Protein AF-A0A353E6B2-F1 (afdb_monomer_lite)

Radius of gyration: 28.36 Å; chains: 1; bounding box: 60×52×79 Å

pLDDT: mean 70.17, std 18.26, range [32.91, 94.31]

Sequence (303 aa):
TKDFTQVLESFAPYSKLYKEKDWSDVYADAKLDRAKYFDDEKQRWNVSYEKWLELISKYDEKTYRQVEDGIDILIATDCLSEGQNLQDADTQVNYDIHWNPVRLIQRFGRIDRIGSPNKLIHCVNFWPAKSFEDYLHLETRIQNRMSMMTLVGSETQELNEQYKKMVEDNPLQDKNADRLLEELQNNSISDIESPKTLSLKDFSFETYRQDLLDFLDKNRDVFRRMPNGIFSGFRFDDTLFEKIPESLVAVVGYPHRKQGSKKPYTELYLMCQPVDTHLPATYQELNRAEILEFLRTNKRKER

Secondary structure (DSSP, 8-state):
-TTSHHHHHHH-HIIIIIITS--HHHHHHTT--HHHHEETTTTEE---HHHHHHHHHHH-HHHHHHHHT--S-----GGGSSS---TT--EEEESS--SSHHHHHHHHTTT--TT-S-S--EEEE-PPPHHHHHHH-HHHHHHHHHHHHHHHH-SS----HHHHHHHHS-----HHHHHHHHHHHHS-GGGTTSTTS--GGGGTTHHHHHHHHHHHHHTHHHHHHSPSSPPPSS---TTTGGGSPSEEEEEEEESPPPTT--SPPSEEEEEEEESSTTSPPEEEE--HHHHHHHHHHHTTS--

Foldseek 3Di:
DVPCLLQLCLAAVCVNPVPPDDCVVLCVVVVPDCVPQADPVVRDGNADPVRVLVSCVPRPVPSNVSNVNHDPDDDDDCVCLPDAARLQAQEDEAPDDDLAVVSVVSNVVSRDDDPRPDPHHYYHYDDDDPVVCVVPVSPVSNVVVVVVVVVVVDPDDDDDPVVVVVCVVDVPDDVVVVVVVVVVVPDDPVCCPDPPHDDPVVVVLVVVVVVVVVVCVVCVVVVVPDDPPDDDQADDDPCPVVPDAAWDWDKDAPDDDDPPDPDHGPWIWIWIGHPPPVDDIDIDTDDPVVVSVVCVVCVPHHD

Structure (mmCIF, N/CA/C/O backbone):
data_AF-A0A353E6B2-F1
#
_entry.id   AF-A0A353E6B2-F1
#
loop_
_atom_site.group_PDB
_atom_site.id
_atom_site.type_symbol
_atom_site.label_atom_id
_atom_site.label_alt_id
_atom_site.label_comp_id
_atom_site.label_asym_id
_atom_site.label_entity_id
_atom_site.label_seq_id
_atom_site.pdbx_PDB_ins_code
_atom_site.Cartn_x
_atom_site.Cartn_y
_atom_site.Cartn_z
_atom_site.occupancy
_atom_site.B_iso_or_equiv
_atom_site.auth_seq_id
_atom_site.auth_comp_id
_atom_site.auth_asym_id
_atom_site.auth_atom_id
_atom_site.pdbx_PDB_model_num
ATOM 1 N N . THR A 1 1 ? 8.902 -16.921 -2.728 1.00 49.00 1 THR A N 1
ATOM 2 C CA . THR A 1 1 ? 8.980 -15.542 -3.267 1.00 49.00 1 THR A CA 1
ATOM 3 C C . THR A 1 1 ? 9.402 -15.456 -4.730 1.00 49.00 1 THR A C 1
ATOM 5 O O . THR A 1 1 ? 9.081 -14.447 -5.330 1.00 49.00 1 THR A O 1
ATOM 8 N N . LYS A 1 2 ? 10.041 -16.476 -5.340 1.00 48.16 2 LYS A N 1
ATOM 9 C CA . LYS A 1 2 ? 10.412 -16.477 -6.776 1.00 48.16 2 LYS A CA 1
ATOM 10 C C . LYS A 1 2 ? 9.247 -16.660 -7.776 1.00 48.16 2 LYS A C 1
ATOM 12 O O . LYS A 1 2 ? 9.482 -16.532 -8.966 1.00 48.16 2 LYS A O 1
ATOM 17 N N . ASP A 1 3 ? 8.027 -16.941 -7.313 1.00 62.16 3 ASP A N 1
ATOM 18 C CA . ASP A 1 3 ? 6.925 -17.401 -8.182 1.00 62.16 3 ASP A CA 1
ATOM 19 C C . ASP A 1 3 ? 6.053 -16.279 -8.781 1.00 62.16 3 ASP A C 1
ATOM 21 O O . ASP A 1 3 ? 5.341 -16.497 -9.751 1.00 62.16 3 ASP A O 1
ATOM 25 N N . PHE A 1 4 ? 6.103 -15.057 -8.235 1.00 78.44 4 PHE A N 1
ATOM 26 C CA . PHE A 1 4 ? 5.219 -13.966 -8.684 1.00 78.44 4 PHE A CA 1
ATOM 27 C C . PHE A 1 4 ? 5.862 -13.033 -9.711 1.00 78.44 4 PHE A C 1
ATOM 29 O O . PHE A 1 4 ? 5.165 -12.238 -10.331 1.00 78.44 4 PHE A O 1
ATOM 36 N N . THR A 1 5 ? 7.182 -13.109 -9.899 1.00 84.94 5 THR A N 1
ATOM 37 C CA . THR A 1 5 ? 7.924 -12.168 -10.747 1.00 84.94 5 THR A CA 1
ATOM 38 C C . THR A 1 5 ? 7.402 -12.168 -12.177 1.00 84.94 5 THR A C 1
ATOM 40 O O . THR A 1 5 ? 7.129 -11.103 -12.710 1.00 84.94 5 THR A O 1
ATOM 43 N N . GLN A 1 6 ? 7.171 -13.346 -12.758 1.00 87.50 6 GLN A N 1
ATOM 44 C CA . GLN A 1 6 ? 6.681 -13.455 -14.131 1.00 87.50 6 GLN A CA 1
ATOM 45 C C . GLN A 1 6 ? 5.277 -12.853 -14.293 1.00 87.50 6 GLN A C 1
ATOM 47 O O . GLN A 1 6 ? 5.023 -12.148 -15.263 1.00 87.50 6 GLN A O 1
ATOM 52 N N . VAL A 1 7 ? 4.393 -13.066 -13.311 1.00 90.38 7 VAL A N 1
ATOM 53 C CA . VAL A 1 7 ? 3.038 -12.491 -13.301 1.00 90.38 7 VAL A CA 1
ATOM 54 C C . VAL A 1 7 ? 3.096 -10.966 -13.227 1.00 90.38 7 VAL A C 1
ATOM 56 O O . VAL A 1 7 ? 2.413 -10.288 -13.985 1.00 90.38 7 VAL A O 1
ATOM 59 N N . LEU A 1 8 ? 3.935 -10.412 -12.346 1.00 91.38 8 LEU A N 1
ATOM 60 C CA . LEU A 1 8 ? 4.075 -8.959 -12.207 1.00 91.38 8 LEU A CA 1
ATOM 61 C C . LEU A 1 8 ? 4.742 -8.316 -13.426 1.00 91.38 8 LEU A C 1
ATOM 63 O O . LEU A 1 8 ? 4.387 -7.204 -13.790 1.00 91.38 8 LEU A O 1
ATOM 67 N N . GLU A 1 9 ? 5.693 -9.004 -14.053 1.00 92.12 9 GLU A N 1
ATOM 68 C CA . GLU A 1 9 ? 6.320 -8.568 -15.301 1.00 92.12 9 GLU A CA 1
ATOM 69 C C . GLU A 1 9 ? 5.332 -8.545 -16.473 1.00 92.12 9 GLU A C 1
ATOM 71 O O . GLU A 1 9 ? 5.397 -7.627 -17.284 1.00 92.12 9 GLU A O 1
ATOM 76 N N . SER A 1 10 ? 4.409 -9.510 -16.540 1.00 92.00 10 SER A N 1
ATOM 77 C CA . SER A 1 10 ? 3.330 -9.528 -17.538 1.00 92.00 10 SER A CA 1
ATOM 78 C C . SER A 1 10 ? 2.227 -8.507 -17.247 1.00 92.00 10 SER A C 1
ATOM 80 O O . SER A 1 10 ? 1.623 -7.986 -18.175 1.00 92.00 10 SER A O 1
ATOM 82 N N . PHE A 1 11 ? 1.945 -8.218 -15.974 1.00 93.75 11 PHE A N 1
ATOM 83 C CA . PHE A 1 11 ? 0.931 -7.233 -15.580 1.00 93.75 11 PHE A CA 1
ATOM 84 C C . PHE A 1 11 ? 1.422 -5.783 -15.694 1.00 93.75 11 PHE A C 1
ATOM 86 O O . PHE A 1 11 ? 0.673 -4.901 -16.091 1.00 93.75 11 PHE A O 1
ATOM 93 N N . ALA A 1 12 ? 2.676 -5.521 -15.322 1.00 92.38 12 ALA A N 1
ATOM 94 C CA . ALA A 1 12 ? 3.245 -4.176 -15.273 1.00 92.38 12 ALA A CA 1
ATOM 95 C C . ALA A 1 12 ? 4.595 -4.098 -16.016 1.00 92.38 12 ALA A C 1
ATOM 97 O O . ALA A 1 12 ? 5.632 -3.839 -15.390 1.00 92.38 12 ALA A O 1
ATOM 98 N N . PRO A 1 13 ? 4.627 -4.352 -17.337 1.00 92.56 13 PRO A N 1
ATOM 99 C CA . PRO A 1 13 ? 5.865 -4.432 -18.109 1.00 92.56 13 PRO A CA 1
ATOM 100 C C . PRO A 1 13 ? 6.655 -3.116 -18.153 1.00 92.56 13 PRO A C 1
ATOM 102 O O . PRO A 1 13 ? 7.888 -3.142 -18.137 1.00 92.56 13 PRO A O 1
ATOM 105 N N . TYR A 1 14 ? 6.001 -1.954 -18.159 1.00 90.88 14 TYR A N 1
ATOM 106 C CA . TYR A 1 14 ? 6.682 -0.659 -18.110 1.00 90.88 14 TYR A CA 1
ATOM 107 C C . TYR A 1 14 ? 7.460 -0.500 -16.796 1.00 90.88 14 TYR A C 1
ATOM 109 O O . TYR A 1 14 ? 8.650 -0.173 -16.809 1.00 90.88 14 TYR A O 1
ATOM 117 N N . SER A 1 15 ? 6.832 -0.787 -15.655 1.00 90.38 15 SER A N 1
ATOM 118 C CA . SER A 1 15 ? 7.496 -0.694 -14.349 1.00 90.38 15 SER A CA 1
ATOM 119 C C . SER A 1 15 ? 8.523 -1.809 -14.141 1.00 90.38 15 SER A C 1
ATOM 121 O O . SER A 1 15 ? 9.644 -1.544 -13.713 1.00 90.38 15 SER A O 1
ATOM 123 N N . LYS A 1 16 ? 8.161 -3.062 -14.432 1.00 91.00 16 LYS A N 1
ATOM 124 C CA . LYS A 1 16 ? 8.939 -4.251 -14.047 1.00 91.00 16 LYS A CA 1
ATOM 125 C C . LYS A 1 16 ? 10.007 -4.660 -15.043 1.00 91.00 16 LYS A C 1
ATOM 127 O O . LYS A 1 16 ? 11.063 -5.135 -14.636 1.00 91.00 16 LYS A O 1
ATOM 132 N N . LEU A 1 17 ? 9.754 -4.487 -16.334 1.00 91.81 17 LEU A N 1
ATOM 133 C CA . LEU A 1 17 ? 10.715 -4.842 -17.371 1.00 91.81 17 LEU A CA 1
ATOM 134 C C . LEU A 1 17 ? 11.490 -3.598 -17.792 1.00 91.81 17 LEU A C 1
ATOM 136 O O . LEU A 1 17 ? 12.703 -3.555 -17.621 1.00 91.81 17 LEU A O 1
ATOM 140 N N . TYR A 1 18 ? 10.811 -2.557 -18.267 1.00 90.94 18 TYR A N 1
ATOM 141 C CA . TYR A 1 18 ? 11.484 -1.390 -18.838 1.00 90.94 18 TYR A CA 1
ATOM 142 C C . TYR A 1 18 ? 12.241 -0.531 -17.807 1.00 90.94 18 TYR A C 1
ATOM 144 O O . TYR A 1 18 ? 13.357 -0.099 -18.091 1.00 90.94 18 TYR A O 1
ATOM 152 N N . LYS A 1 19 ? 11.673 -0.276 -16.618 1.00 87.88 19 LYS A N 1
ATOM 153 C CA . LYS A 1 19 ? 12.328 0.559 -15.589 1.00 87.88 19 LYS A CA 1
ATOM 154 C C . LYS A 1 19 ? 13.251 -0.206 -14.639 1.00 87.88 19 LYS A C 1
ATOM 156 O O . LYS A 1 19 ? 14.255 0.361 -14.217 1.00 87.88 19 LYS A O 1
ATOM 161 N N . GLU A 1 20 ? 12.890 -1.430 -14.251 1.00 88.81 20 GLU A N 1
ATOM 162 C CA . GLU A 1 20 ? 13.601 -2.182 -13.202 1.00 88.81 20 GLU A CA 1
ATOM 163 C C . GLU A 1 20 ? 14.720 -3.100 -13.737 1.00 88.81 20 GLU A C 1
ATOM 165 O O . GLU A 1 20 ? 15.700 -3.306 -13.018 1.00 88.81 20 GLU A O 1
ATOM 170 N N . LYS A 1 21 ? 14.618 -3.651 -14.960 1.00 89.62 21 LYS A N 1
ATOM 171 C CA . LYS A 1 21 ? 15.668 -4.527 -15.523 1.00 89.62 21 LYS A CA 1
ATOM 172 C C . LYS A 1 21 ? 16.782 -3.742 -16.212 1.00 89.62 21 LYS A C 1
ATOM 174 O O . LYS A 1 21 ? 16.563 -2.670 -16.772 1.00 89.62 21 LYS A O 1
ATOM 179 N N . ASP A 1 22 ? 17.976 -4.332 -16.205 1.00 89.62 22 ASP A N 1
ATOM 180 C CA . ASP A 1 22 ? 19.103 -3.859 -17.003 1.00 89.62 22 ASP A CA 1
ATOM 181 C C . ASP A 1 22 ? 19.005 -4.404 -18.434 1.00 89.62 22 ASP A C 1
ATOM 183 O O . ASP A 1 22 ? 18.834 -5.604 -18.647 1.00 89.62 22 ASP A O 1
ATOM 187 N N . TRP A 1 23 ? 19.115 -3.499 -19.403 1.00 91.69 23 TRP A N 1
ATOM 188 C CA . TRP A 1 23 ? 19.013 -3.769 -20.840 1.00 91.69 23 TRP A CA 1
ATOM 189 C C . TRP A 1 23 ? 20.314 -3.455 -21.586 1.00 91.69 23 TRP A C 1
ATOM 191 O O . TRP A 1 23 ? 20.329 -3.422 -22.816 1.00 91.69 23 TRP A O 1
ATOM 201 N N . SER A 1 24 ? 21.410 -3.215 -20.858 1.00 88.31 24 SER A N 1
ATOM 202 C CA . SER A 1 24 ? 22.704 -2.832 -21.432 1.00 88.31 24 SER A CA 1
ATOM 203 C C . SER A 1 24 ? 23.214 -3.826 -22.478 1.00 88.31 24 SER A C 1
ATOM 205 O O . SER A 1 24 ? 23.724 -3.394 -23.511 1.00 88.31 24 SER A O 1
ATOM 207 N N . ASP A 1 25 ? 23.005 -5.126 -22.259 1.00 88.94 25 ASP A N 1
ATOM 208 C CA . ASP A 1 25 ? 23.392 -6.180 -23.204 1.00 88.94 25 ASP A CA 1
ATOM 209 C C . ASP A 1 25 ? 22.601 -6.079 -24.516 1.00 88.94 25 ASP A C 1
ATOM 211 O O . ASP A 1 25 ? 23.184 -6.039 -25.597 1.00 88.94 25 ASP A O 1
ATOM 215 N N . VAL A 1 26 ? 21.276 -5.903 -24.432 1.00 89.44 26 VAL A N 1
ATOM 216 C CA . VAL A 1 26 ? 20.409 -5.716 -25.609 1.00 89.44 26 VAL A CA 1
ATOM 217 C C . VAL A 1 26 ? 20.796 -4.455 -26.386 1.00 89.44 26 VAL A C 1
ATOM 219 O O . VAL A 1 26 ? 20.785 -4.446 -27.618 1.00 89.44 26 VAL A O 1
ATOM 222 N N . TYR A 1 27 ? 21.170 -3.379 -25.692 1.00 91.69 27 TYR A N 1
ATOM 223 C CA . TYR A 1 27 ? 21.623 -2.145 -26.338 1.00 91.69 27 TYR A CA 1
ATOM 224 C C . TYR A 1 27 ? 22.996 -2.294 -27.001 1.00 91.69 27 TYR A C 1
ATOM 226 O O . TYR A 1 27 ? 23.220 -1.714 -28.069 1.00 91.69 27 TYR A O 1
ATOM 234 N N . ALA A 1 28 ? 23.895 -3.086 -26.410 1.00 87.69 28 ALA A N 1
ATOM 235 C CA . ALA A 1 28 ? 25.187 -3.419 -26.999 1.00 87.69 28 ALA A CA 1
ATOM 236 C C . ALA A 1 28 ? 25.023 -4.285 -28.259 1.00 87.69 28 ALA A C 1
ATOM 238 O O . ALA A 1 28 ? 25.598 -3.955 -29.301 1.00 87.69 28 ALA A O 1
ATOM 239 N N . ASP A 1 29 ? 24.178 -5.316 -28.198 1.00 89.31 29 ASP A N 1
ATOM 240 C CA . ASP A 1 29 ? 23.860 -6.195 -29.331 1.00 89.31 29 ASP A CA 1
ATOM 241 C C . ASP A 1 29 ? 23.206 -5.421 -30.480 1.00 89.31 29 ASP A C 1
ATOM 243 O O . ASP A 1 29 ? 23.556 -5.597 -31.651 1.00 89.31 29 ASP A O 1
ATOM 247 N N . ALA A 1 30 ? 22.323 -4.477 -30.145 1.00 88.19 30 ALA A N 1
ATOM 248 C CA . ALA A 1 30 ? 21.697 -3.580 -31.107 1.00 88.19 30 ALA A CA 1
ATOM 249 C C . ALA A 1 30 ? 22.627 -2.484 -31.654 1.00 88.19 30 ALA A C 1
ATOM 251 O O . ALA A 1 30 ? 22.208 -1.725 -32.534 1.00 88.19 30 ALA A O 1
ATOM 252 N N . LYS A 1 31 ? 23.866 -2.385 -31.148 1.00 88.25 31 LYS A N 1
ATOM 253 C CA . LYS A 1 31 ? 24.841 -1.32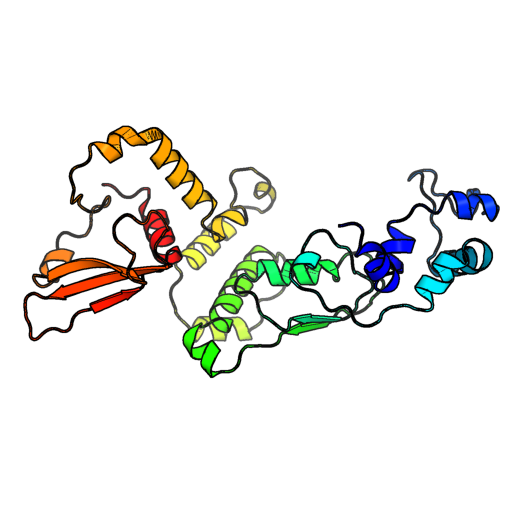7 -31.465 1.00 88.25 31 LYS A CA 1
ATOM 254 C C . LYS A 1 31 ? 24.227 0.069 -31.348 1.00 88.25 31 LYS A C 1
ATOM 256 O O . LYS A 1 31 ? 24.364 0.899 -32.250 1.00 88.25 31 LYS A O 1
ATOM 261 N N . LEU A 1 32 ? 23.504 0.307 -30.253 1.00 87.94 32 LEU A N 1
ATOM 262 C CA . LEU A 1 32 ? 22.807 1.568 -30.034 1.00 87.94 32 LEU A CA 1
ATOM 263 C C . LEU A 1 32 ? 23.811 2.725 -29.920 1.00 87.94 32 LEU A C 1
ATOM 265 O O . LEU A 1 32 ? 24.845 2.604 -29.262 1.00 87.94 32 LEU A O 1
ATOM 269 N N . ASP A 1 33 ? 23.502 3.856 -30.557 1.00 87.88 33 ASP A N 1
ATOM 270 C CA . ASP A 1 33 ? 24.383 5.024 -30.540 1.00 87.88 33 ASP A CA 1
ATOM 271 C C . ASP A 1 33 ? 24.492 5.604 -29.125 1.00 87.88 33 ASP A C 1
ATOM 273 O O . ASP A 1 33 ? 23.551 6.200 -28.587 1.00 87.88 33 ASP A O 1
ATOM 277 N N . ARG A 1 34 ? 25.673 5.435 -28.531 1.00 86.56 34 ARG A N 1
ATOM 278 C CA . ARG A 1 34 ? 25.964 5.876 -27.171 1.00 86.56 34 ARG A CA 1
ATOM 279 C C . ARG A 1 34 ? 25.916 7.398 -27.049 1.00 86.56 34 ARG A C 1
ATOM 281 O O . ARG A 1 34 ? 25.400 7.888 -26.056 1.00 86.56 34 ARG A O 1
ATOM 288 N N . ALA A 1 35 ? 26.346 8.142 -28.071 1.00 83.25 35 ALA A N 1
ATOM 289 C CA . ALA A 1 35 ? 26.330 9.607 -28.033 1.00 83.25 35 ALA A CA 1
A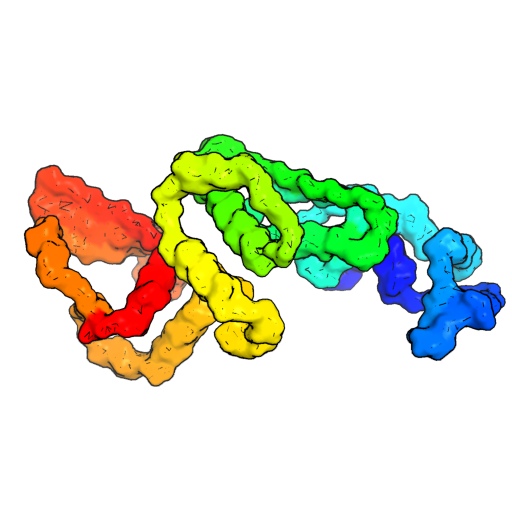TOM 290 C C . ALA A 1 35 ? 24.904 10.179 -27.976 1.00 83.25 35 ALA A C 1
ATOM 292 O O . ALA A 1 35 ? 24.696 11.298 -27.514 1.00 83.25 35 ALA A O 1
ATOM 293 N N . LYS A 1 36 ? 23.918 9.412 -28.454 1.00 86.75 36 LYS A N 1
ATOM 294 C CA . LYS A 1 36 ? 22.520 9.838 -28.524 1.00 86.75 36 LYS A CA 1
ATOM 295 C C . LYS A 1 36 ? 21.665 9.326 -27.367 1.00 86.75 36 LYS A C 1
ATOM 297 O O . LYS A 1 36 ? 20.742 10.018 -26.948 1.00 86.75 36 LYS A O 1
ATOM 302 N N . TYR A 1 37 ? 21.927 8.110 -26.895 1.00 87.75 37 TYR A N 1
ATOM 303 C CA . TYR A 1 37 ? 21.043 7.410 -25.957 1.00 87.75 37 TYR A CA 1
ATOM 304 C C . TYR A 1 37 ? 21.678 7.126 -24.596 1.00 87.75 37 TYR A C 1
ATOM 306 O O . TYR A 1 37 ? 21.008 6.548 -23.745 1.00 87.75 37 TYR A O 1
ATOM 314 N N . PHE A 1 38 ? 22.932 7.507 -24.358 1.00 87.62 38 PHE A N 1
ATOM 315 C CA . PHE A 1 38 ? 23.583 7.339 -23.062 1.00 87.62 38 PHE A CA 1
ATOM 316 C C . PHE A 1 38 ? 23.760 8.697 -22.382 1.00 87.62 38 PHE A C 1
ATOM 318 O O . PHE A 1 38 ? 24.298 9.632 -22.966 1.00 87.62 38 PHE A O 1
ATOM 325 N N . ASP A 1 39 ? 23.274 8.809 -21.148 1.00 86.31 39 ASP A N 1
ATOM 326 C CA . ASP A 1 39 ? 23.483 9.978 -20.297 1.00 86.31 39 ASP A CA 1
ATOM 327 C C . ASP A 1 39 ? 24.781 9.756 -19.505 1.00 86.31 39 ASP A C 1
ATOM 329 O O . ASP A 1 39 ? 24.799 8.994 -18.534 1.00 86.31 39 ASP A O 1
ATOM 333 N N . ASP A 1 40 ? 25.873 10.381 -19.957 1.00 84.19 40 ASP A N 1
ATOM 334 C CA . ASP A 1 40 ? 27.201 10.260 -19.343 1.00 84.19 40 ASP A CA 1
ATOM 335 C C . ASP A 1 40 ? 27.263 10.863 -17.929 1.00 84.19 40 ASP A C 1
ATOM 337 O O . ASP A 1 40 ? 28.036 10.387 -17.097 1.00 84.19 40 ASP A O 1
ATOM 341 N N . GLU A 1 41 ? 26.431 11.856 -17.601 1.00 84.44 41 GLU A N 1
ATOM 342 C CA . GLU A 1 41 ? 26.385 12.423 -16.246 1.00 84.44 41 GLU A CA 1
ATOM 343 C C . GLU A 1 41 ? 25.710 11.460 -15.266 1.00 84.44 41 GLU A C 1
ATOM 345 O O . GLU A 1 41 ? 26.170 11.281 -14.137 1.00 84.44 41 GLU A O 1
ATOM 350 N N . LYS A 1 42 ? 24.627 10.803 -15.700 1.00 82.50 42 LYS A N 1
ATOM 351 C CA . LYS A 1 42 ? 23.869 9.847 -14.872 1.00 82.50 42 LYS A CA 1
ATOM 352 C C . LYS A 1 42 ? 24.336 8.398 -15.014 1.00 82.50 42 LYS A C 1
ATOM 354 O O . LYS A 1 42 ? 23.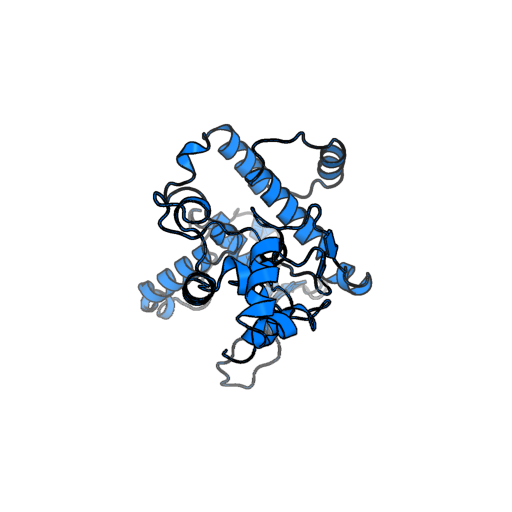764 7.531 -14.354 1.00 82.50 42 LYS A O 1
ATOM 359 N N . GLN A 1 43 ? 25.329 8.138 -15.868 1.00 84.25 43 GLN A N 1
ATOM 360 C CA . GLN A 1 43 ? 25.858 6.807 -16.187 1.00 84.25 43 GLN A CA 1
ATOM 361 C C . GLN A 1 43 ? 24.752 5.788 -16.514 1.00 84.25 43 GLN A C 1
ATOM 363 O O . GLN A 1 43 ? 24.785 4.645 -16.058 1.00 84.25 43 GLN A O 1
ATOM 368 N N . ARG A 1 44 ? 23.739 6.203 -17.288 1.00 84.06 44 ARG A N 1
ATOM 369 C CA . ARG A 1 44 ? 22.592 5.343 -17.625 1.00 84.06 44 ARG A CA 1
ATOM 370 C C . ARG A 1 44 ? 22.087 5.555 -19.044 1.00 84.06 44 ARG A C 1
ATOM 372 O O . ARG A 1 44 ? 22.123 6.662 -19.577 1.00 84.06 44 ARG A O 1
ATOM 379 N N . TRP A 1 45 ? 21.527 4.498 -19.621 1.00 86.25 45 TRP A N 1
ATOM 380 C CA . TRP A 1 45 ? 20.807 4.579 -20.887 1.00 86.25 45 TRP A CA 1
ATOM 381 C C . TRP A 1 45 ? 19.497 5.365 -20.728 1.00 86.25 45 TRP A C 1
ATOM 383 O O . TRP A 1 45 ? 18.727 5.150 -19.792 1.00 86.25 45 TRP A O 1
ATOM 393 N N . ASN A 1 46 ? 19.237 6.270 -21.667 1.00 87.94 46 ASN A N 1
ATOM 394 C CA . ASN A 1 46 ? 18.019 7.059 -21.798 1.00 87.94 46 ASN A CA 1
ATOM 395 C C . ASN A 1 46 ? 17.306 6.687 -23.108 1.00 87.94 46 ASN A C 1
ATOM 397 O O . ASN A 1 46 ? 17.326 7.422 -24.096 1.00 87.94 46 ASN A O 1
ATOM 401 N N . VAL A 1 47 ? 16.714 5.494 -23.122 1.00 90.00 47 VAL A N 1
ATOM 402 C CA . VAL A 1 47 ? 15.974 4.946 -24.266 1.00 90.00 47 VAL A CA 1
ATOM 403 C C . VAL A 1 47 ? 14.481 5.108 -23.997 1.00 90.00 47 VAL A C 1
ATOM 405 O O . VAL A 1 47 ? 14.017 4.766 -22.909 1.00 90.00 47 VAL A O 1
ATOM 408 N N . SER A 1 48 ? 13.719 5.639 -24.959 1.00 91.38 48 SER A N 1
ATOM 409 C CA . SER A 1 48 ? 12.260 5.764 -24.823 1.00 91.38 48 SER A CA 1
ATOM 410 C C . SER A 1 48 ? 11.587 4.391 -24.782 1.00 91.38 48 SER A C 1
ATOM 412 O O . SER A 1 48 ? 12.117 3.419 -25.318 1.00 91.38 48 SER A O 1
ATOM 414 N N . TYR A 1 49 ? 10.402 4.308 -24.174 1.00 90.19 49 TYR A N 1
ATOM 415 C CA . TYR A 1 49 ? 9.662 3.048 -24.072 1.00 90.19 49 TYR A CA 1
ATOM 416 C C . TYR A 1 49 ? 9.328 2.442 -25.446 1.00 90.19 49 TYR A C 1
ATOM 418 O O . TYR A 1 49 ? 9.553 1.259 -25.672 1.00 90.19 49 TYR A O 1
ATOM 426 N N . GLU A 1 50 ? 8.896 3.271 -26.399 1.00 91.56 50 GLU A N 1
ATOM 427 C CA . GLU A 1 50 ? 8.640 2.866 -27.791 1.00 91.56 50 GLU A CA 1
ATOM 428 C C . GLU A 1 50 ? 9.890 2.268 -28.443 1.00 91.56 50 GLU A C 1
ATOM 430 O O . GLU A 1 50 ? 9.834 1.220 -29.086 1.00 91.56 50 GLU A O 1
ATOM 435 N N . LYS A 1 51 ? 11.052 2.899 -28.227 1.00 91.75 51 LYS A N 1
ATOM 436 C CA . LYS A 1 51 ? 12.307 2.402 -28.786 1.00 91.75 51 LYS A CA 1
ATOM 437 C C . LYS A 1 51 ? 12.748 1.106 -28.117 1.00 91.75 51 LYS A C 1
ATOM 439 O O . LYS A 1 51 ? 13.271 0.224 -28.790 1.00 91.75 51 LYS A O 1
ATOM 444 N N . TRP A 1 52 ? 12.539 0.988 -26.812 1.00 94.31 52 TRP A N 1
ATOM 445 C CA . TRP A 1 52 ? 12.795 -0.241 -26.074 1.00 94.31 52 TRP A CA 1
ATOM 446 C C . TRP A 1 52 ? 11.925 -1.399 -26.588 1.00 94.31 52 TRP A C 1
ATOM 448 O O . TRP A 1 52 ? 12.473 -2.463 -26.866 1.00 94.31 52 TRP A O 1
ATOM 458 N N . LEU A 1 53 ? 10.627 -1.171 -26.836 1.00 92.19 53 LEU A N 1
ATOM 459 C CA . LEU A 1 53 ? 9.722 -2.159 -27.442 1.00 92.19 53 LEU A CA 1
ATOM 460 C C . LEU A 1 53 ? 10.232 -2.654 -28.806 1.00 92.19 53 LEU A C 1
ATOM 462 O O . LEU A 1 53 ? 10.280 -3.860 -29.055 1.00 92.19 53 LEU A O 1
ATOM 466 N N . GLU A 1 54 ? 10.680 -1.743 -29.678 1.00 92.62 54 GLU A N 1
ATOM 467 C CA . GLU A 1 54 ? 11.283 -2.119 -30.966 1.00 92.62 54 GLU A CA 1
ATOM 468 C C . GLU A 1 54 ? 12.528 -3.001 -30.796 1.00 92.62 54 GLU A C 1
ATOM 470 O O . GLU A 1 54 ? 12.761 -3.910 -31.596 1.00 92.62 54 GLU A O 1
ATOM 475 N N . LEU A 1 55 ? 13.355 -2.720 -29.788 1.00 92.75 55 LEU A N 1
ATOM 476 C CA . LEU A 1 55 ? 14.602 -3.443 -29.547 1.00 92.75 55 LEU A CA 1
ATOM 477 C C . LEU A 1 55 ? 14.332 -4.846 -29.006 1.00 92.75 55 LEU A C 1
ATOM 479 O O . LEU A 1 55 ? 14.848 -5.812 -29.566 1.00 92.75 55 LEU A O 1
ATOM 483 N N . ILE A 1 56 ? 13.477 -4.987 -27.993 1.00 94.06 56 ILE A N 1
ATOM 484 C CA . ILE A 1 56 ? 13.149 -6.313 -27.456 1.00 94.06 56 ILE A CA 1
ATOM 485 C C . ILE A 1 56 ? 12.457 -7.188 -28.509 1.00 94.06 56 ILE A C 1
ATOM 487 O O . ILE A 1 56 ? 12.766 -8.367 -28.594 1.00 94.06 56 ILE A O 1
ATOM 491 N N . SER A 1 57 ? 11.643 -6.619 -29.410 1.00 92.50 57 SER A N 1
ATOM 492 C CA . SER A 1 57 ? 11.010 -7.395 -30.494 1.00 92.50 57 SER A CA 1
ATOM 493 C C . SER A 1 57 ? 12.013 -8.087 -31.431 1.00 92.50 57 SER A C 1
ATOM 495 O O . SER A 1 57 ? 11.684 -9.086 -32.065 1.00 92.50 57 SER A O 1
ATOM 497 N N . LYS A 1 58 ? 13.246 -7.565 -31.521 1.00 92.00 58 LYS A N 1
ATOM 498 C CA . LYS A 1 58 ? 14.303 -8.074 -32.409 1.00 92.00 58 LYS A CA 1
ATOM 499 C C . LYS A 1 58 ? 15.366 -8.890 -31.683 1.00 92.00 58 LYS A C 1
ATOM 501 O O . LYS A 1 58 ? 15.909 -9.817 -32.275 1.00 92.00 58 LYS A O 1
ATOM 506 N N . TYR A 1 59 ? 15.690 -8.512 -30.448 1.00 92.06 59 TYR A N 1
ATOM 507 C CA . TYR A 1 59 ? 16.834 -9.049 -29.705 1.00 92.06 59 TYR A CA 1
ATOM 508 C C . TYR A 1 59 ? 16.429 -9.885 -28.477 1.00 92.06 59 TYR A C 1
ATOM 510 O O . TYR A 1 59 ? 17.241 -10.668 -27.996 1.00 92.06 59 TYR A O 1
ATOM 518 N N . ASP A 1 60 ? 15.186 -9.780 -27.995 1.00 91.88 60 ASP A N 1
ATOM 519 C CA . ASP A 1 60 ? 14.655 -10.578 -26.880 1.00 91.88 60 ASP A CA 1
ATOM 520 C C . ASP A 1 60 ? 13.177 -10.945 -27.108 1.00 91.88 60 ASP A C 1
ATOM 522 O O . ASP A 1 60 ? 12.247 -10.382 -26.519 1.00 91.88 60 ASP A O 1
ATOM 526 N N . GLU A 1 61 ? 12.967 -11.936 -27.979 1.00 90.75 61 GLU A N 1
ATOM 527 C CA . GLU A 1 61 ? 11.634 -12.424 -28.348 1.00 90.75 61 GLU A CA 1
ATOM 528 C C . GLU A 1 61 ? 10.838 -12.930 -27.134 1.00 90.75 61 GLU A C 1
ATOM 530 O O . GLU A 1 61 ? 9.614 -12.806 -27.092 1.00 90.75 61 GLU A O 1
ATOM 535 N N 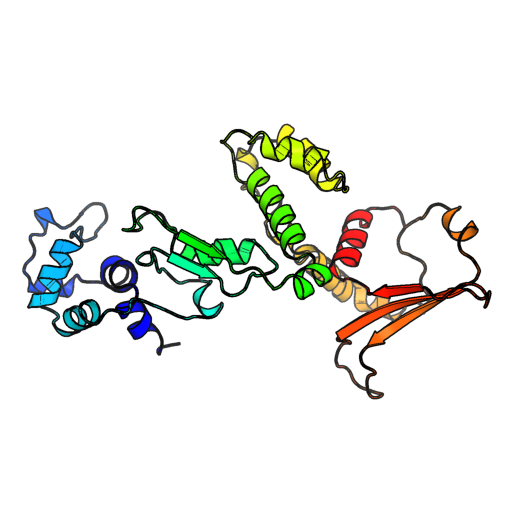. LYS A 1 62 ? 11.517 -13.473 -26.115 1.00 90.50 62 LYS A N 1
ATOM 536 C CA . LYS A 1 62 ? 10.857 -13.991 -24.914 1.00 90.50 62 LYS A CA 1
ATOM 537 C C . LYS A 1 62 ? 10.199 -12.861 -24.130 1.00 90.50 62 LYS A C 1
ATOM 539 O O . LYS A 1 62 ? 9.027 -12.980 -23.776 1.00 90.50 62 LYS A O 1
ATOM 544 N N . THR A 1 63 ? 10.941 -11.788 -23.862 1.00 91.00 63 THR A N 1
ATOM 545 C CA . THR A 1 63 ? 10.390 -10.615 -23.176 1.00 91.00 63 THR A CA 1
ATOM 546 C C . THR A 1 63 ? 9.315 -9.959 -24.035 1.00 91.00 63 THR A C 1
ATOM 548 O O . THR A 1 63 ? 8.265 -9.604 -23.510 1.00 91.00 63 THR A O 1
ATOM 551 N N . TYR A 1 64 ? 9.521 -9.849 -25.350 1.00 92.19 64 TYR A N 1
ATOM 552 C CA . TYR A 1 64 ? 8.518 -9.263 -26.241 1.00 92.19 64 TYR A CA 1
ATOM 553 C C . TYR A 1 64 ? 7.175 -10.003 -26.181 1.00 92.19 64 TYR A C 1
ATOM 555 O O . TYR A 1 64 ? 6.146 -9.372 -25.950 1.00 92.19 64 TYR A O 1
ATOM 563 N N . ARG A 1 65 ? 7.185 -11.341 -26.267 1.00 90.38 65 ARG A N 1
ATOM 564 C CA . ARG A 1 65 ? 5.965 -12.152 -26.108 1.00 90.38 65 ARG A CA 1
ATOM 565 C C . ARG A 1 65 ? 5.314 -11.970 -24.741 1.00 90.38 65 ARG A C 1
ATOM 567 O O . ARG A 1 65 ? 4.099 -11.981 -24.647 1.00 90.38 65 ARG A O 1
ATOM 574 N N . GLN A 1 66 ? 6.102 -11.797 -23.681 1.00 90.19 66 GLN A N 1
ATOM 575 C CA . GLN A 1 66 ? 5.569 -11.574 -22.335 1.00 90.19 66 GLN A CA 1
ATOM 576 C C . GLN A 1 66 ? 4.838 -10.231 -22.199 1.00 90.19 66 GLN A C 1
ATOM 578 O O . GLN A 1 66 ? 3.903 -10.131 -21.409 1.00 90.19 66 GLN A O 1
ATOM 583 N N . VAL A 1 67 ? 5.279 -9.215 -22.945 1.00 90.75 67 VAL A N 1
ATOM 584 C CA . VAL A 1 67 ? 4.600 -7.915 -23.031 1.00 90.75 67 VAL A CA 1
ATOM 585 C C . VAL A 1 67 ? 3.346 -8.014 -23.906 1.00 90.75 67 VAL A C 1
ATOM 587 O O . VAL A 1 67 ? 2.343 -7.385 -23.590 1.00 90.75 67 VAL A O 1
ATOM 590 N N . GLU A 1 68 ? 3.398 -8.795 -24.988 1.00 89.56 68 GLU A N 1
ATOM 591 C CA . GLU A 1 68 ? 2.269 -9.009 -25.904 1.00 89.56 68 GLU A CA 1
ATOM 592 C C . GLU A 1 68 ? 1.133 -9.826 -25.256 1.00 89.56 68 GLU A C 1
ATOM 594 O O . GLU A 1 68 ? -0.020 -9.409 -25.316 1.00 89.56 68 GLU A O 1
ATOM 599 N N . ASP A 1 69 ? 1.458 -10.917 -24.550 1.00 87.06 69 ASP A N 1
ATOM 600 C CA . ASP A 1 69 ? 0.534 -11.719 -23.722 1.00 87.06 69 ASP A CA 1
ATOM 601 C C . ASP A 1 69 ? 0.354 -11.109 -22.310 1.00 87.06 69 ASP A C 1
ATOM 603 O O . ASP A 1 69 ? 0.361 -11.808 -21.289 1.00 87.06 69 ASP A O 1
ATOM 607 N N . GLY A 1 70 ? 0.254 -9.780 -22.232 1.00 85.81 70 GLY A N 1
ATOM 608 C CA . GLY A 1 70 ? 0.130 -9.041 -20.976 1.00 85.81 70 GLY A CA 1
ATOM 609 C C . GLY A 1 70 ? -1.099 -9.432 -20.142 1.00 85.81 70 GLY A C 1
ATOM 610 O O . GLY A 1 70 ? -2.058 -10.036 -20.623 1.00 85.81 70 GLY A O 1
ATOM 611 N N . ILE A 1 71 ? -1.075 -9.084 -18.854 1.00 93.25 71 ILE A N 1
ATOM 612 C CA . ILE A 1 71 ? -2.202 -9.303 -17.935 1.00 93.25 71 ILE A CA 1
ATOM 613 C C . ILE A 1 71 ? -2.899 -7.967 -17.681 1.00 93.25 71 ILE A C 1
ATOM 615 O O . ILE A 1 71 ? -2.269 -7.048 -17.172 1.00 93.25 71 ILE A O 1
ATOM 619 N N . ASP A 1 72 ? -4.207 -7.893 -17.932 1.00 91.62 72 ASP A N 1
ATOM 620 C CA . ASP A 1 72 ? -4.995 -6.675 -17.676 1.00 91.62 72 ASP A CA 1
ATOM 621 C C . ASP A 1 72 ? -5.497 -6.566 -16.227 1.00 91.62 72 ASP A C 1
ATOM 623 O O . ASP A 1 72 ? -5.653 -5.474 -15.685 1.00 91.62 72 ASP A O 1
ATOM 627 N N . ILE A 1 73 ? -5.785 -7.704 -15.581 1.00 93.62 73 ILE A N 1
ATOM 628 C CA . ILE A 1 73 ? -6.394 -7.746 -14.244 1.00 93.62 73 ILE A CA 1
ATOM 629 C C . ILE A 1 73 ? -5.536 -8.582 -13.304 1.00 93.62 73 ILE A C 1
ATOM 631 O O . ILE A 1 73 ? -5.392 -9.794 -13.471 1.00 93.62 73 ILE A O 1
ATOM 635 N N . LEU A 1 74 ? -5.037 -7.935 -12.253 1.00 93.00 74 LEU A N 1
ATOM 636 C CA . LEU A 1 74 ? -4.320 -8.581 -11.162 1.00 93.00 74 LEU A CA 1
ATOM 637 C C . LEU A 1 74 ? -5.173 -8.577 -9.894 1.00 93.00 74 LEU A C 1
ATOM 639 O O . LEU A 1 74 ? -5.521 -7.524 -9.364 1.00 93.00 74 LEU A O 1
ATOM 643 N N . ILE A 1 75 ? -5.465 -9.768 -9.374 1.00 92.56 75 ILE A N 1
ATOM 644 C CA . ILE A 1 75 ? -6.127 -9.939 -8.079 1.00 92.56 75 ILE A CA 1
ATOM 645 C C . ILE A 1 75 ? -5.067 -10.312 -7.050 1.00 92.56 75 ILE A C 1
ATOM 647 O O . ILE A 1 75 ? -4.356 -11.306 -7.204 1.00 92.56 75 ILE A O 1
ATOM 651 N N . ALA A 1 76 ? -4.977 -9.524 -5.983 1.00 88.81 76 ALA A N 1
ATOM 652 C CA . ALA A 1 76 ? -4.013 -9.740 -4.919 1.00 88.81 76 ALA A CA 1
ATOM 653 C C . ALA A 1 76 ? -4.594 -9.397 -3.548 1.00 88.81 76 ALA A C 1
ATOM 655 O O . ALA A 1 76 ? -5.577 -8.671 -3.425 1.00 88.81 76 ALA A O 1
ATOM 656 N N . THR A 1 77 ? -3.956 -9.933 -2.511 1.00 85.88 77 THR A N 1
ATOM 657 C CA . THR A 1 77 ? -4.185 -9.529 -1.122 1.00 85.88 77 THR A CA 1
ATOM 658 C C . THR A 1 77 ? -3.174 -8.448 -0.726 1.00 85.88 77 THR A C 1
ATOM 660 O O . THR A 1 77 ? -2.373 -7.989 -1.546 1.00 85.88 77 THR A O 1
ATOM 663 N N . ASP A 1 78 ? -3.131 -8.078 0.557 1.00 78.25 78 ASP A N 1
ATOM 664 C CA . ASP A 1 78 ? -2.148 -7.125 1.089 1.00 78.25 78 ASP A CA 1
ATOM 665 C C . ASP A 1 78 ? -0.678 -7.531 0.880 1.00 78.25 78 ASP A C 1
ATOM 667 O O . ASP A 1 78 ? 0.216 -6.720 1.119 1.00 78.25 78 ASP A O 1
ATOM 671 N N . CYS A 1 79 ? -0.387 -8.732 0.373 1.00 80.75 79 CYS A N 1
ATOM 672 C CA . CYS A 1 79 ? 0.970 -9.132 0.009 1.00 80.75 79 CYS A CA 1
ATOM 673 C C . CYS A 1 79 ? 1.630 -8.219 -1.043 1.00 80.75 79 CYS A C 1
ATOM 675 O O . CYS A 1 79 ? 2.855 -8.116 -1.054 1.00 80.75 79 CYS A O 1
ATOM 677 N N . LEU A 1 80 ? 0.848 -7.541 -1.895 1.00 78.94 80 LEU A N 1
ATOM 678 C CA . LEU A 1 80 ? 1.357 -6.566 -2.872 1.00 78.94 80 LEU A CA 1
ATOM 679 C C . LEU A 1 80 ? 1.197 -5.105 -2.417 1.00 78.94 80 LEU A C 1
ATOM 681 O O . LEU A 1 80 ? 1.576 -4.192 -3.150 1.00 78.94 80 LEU A O 1
ATOM 685 N N . SER A 1 81 ? 0.673 -4.866 -1.207 1.00 67.50 81 SER A N 1
ATOM 686 C CA . SER A 1 81 ? 0.463 -3.513 -0.661 1.00 67.50 81 SER A CA 1
ATOM 687 C C . SER A 1 81 ? 1.767 -2.806 -0.259 1.00 67.50 81 SER A C 1
ATOM 689 O O . SER A 1 81 ? 1.792 -1.585 -0.098 1.00 67.50 81 SER A O 1
ATOM 691 N N . GLU A 1 82 ? 2.875 -3.548 -0.158 1.00 67.44 82 GLU A N 1
ATOM 692 C CA . GLU A 1 82 ? 4.195 -3.042 0.213 1.00 67.44 82 GLU A CA 1
ATOM 693 C C . GLU A 1 82 ? 5.261 -3.448 -0.815 1.00 67.44 82 GLU A C 1
ATOM 695 O O . GLU A 1 82 ? 5.232 -4.530 -1.396 1.00 67.44 82 GLU A O 1
ATOM 700 N N . GLY A 1 83 ? 6.236 -2.565 -1.048 1.00 69.75 83 GLY A N 1
ATOM 701 C CA . GLY A 1 83 ? 7.465 -2.897 -1.781 1.00 69.75 83 GLY A CA 1
ATOM 702 C C . GLY A 1 83 ? 7.338 -3.166 -3.288 1.00 69.75 83 GLY A C 1
ATOM 703 O O . GLY A 1 83 ? 8.360 -3.391 -3.925 1.00 69.75 83 GLY A O 1
ATOM 704 N N . GLN A 1 84 ? 6.138 -3.118 -3.876 1.00 82.50 84 GLN A N 1
ATOM 705 C CA . GLN A 1 84 ? 5.942 -3.285 -5.324 1.00 82.50 84 GLN A CA 1
ATOM 706 C C . GLN A 1 84 ? 5.717 -1.960 -6.060 1.00 82.50 84 GLN A C 1
ATOM 708 O O . GLN A 1 84 ? 5.263 -0.978 -5.467 1.00 82.50 84 GLN A O 1
ATOM 713 N N . ASN A 1 85 ? 6.058 -1.945 -7.351 1.00 82.94 85 ASN A N 1
ATOM 714 C CA . ASN A 1 85 ? 5.838 -0.837 -8.281 1.00 82.94 85 ASN A CA 1
ATOM 715 C C . ASN A 1 85 ? 4.936 -1.353 -9.398 1.00 82.94 85 ASN A C 1
ATOM 717 O O . ASN A 1 85 ? 5.349 -2.246 -10.134 1.00 82.94 85 ASN A O 1
ATOM 721 N N . LEU A 1 86 ? 3.715 -0.832 -9.477 1.00 89.50 86 LEU A N 1
ATOM 722 C CA . LEU A 1 86 ? 2.684 -1.283 -10.414 1.00 89.50 86 LEU A CA 1
ATOM 723 C C . LEU A 1 86 ? 2.096 -0.071 -11.149 1.00 89.50 86 LEU A C 1
ATOM 725 O O . LEU A 1 86 ? 0.888 0.044 -11.300 1.00 89.50 86 LEU A O 1
ATOM 729 N N . GLN A 1 87 ? 2.953 0.873 -11.549 1.00 87.75 87 GLN A N 1
ATOM 730 C CA . GLN A 1 87 ? 2.533 2.186 -12.061 1.00 87.75 87 GLN A CA 1
ATOM 731 C C . GLN A 1 87 ? 1.817 2.107 -13.413 1.00 87.75 87 GLN A C 1
ATOM 733 O O . GLN A 1 87 ? 1.186 3.078 -13.818 1.00 87.75 87 GLN A O 1
ATOM 738 N N . ASP A 1 88 ? 1.948 0.969 -14.094 1.00 92.00 88 ASP A N 1
ATOM 739 C CA . ASP A 1 88 ? 1.232 0.590 -15.309 1.00 92.00 88 ASP A CA 1
ATOM 740 C C . ASP A 1 88 ? -0.280 0.523 -15.086 1.00 92.00 88 ASP A C 1
ATOM 742 O O . ASP A 1 88 ? -1.044 0.837 -15.993 1.00 92.00 88 ASP A O 1
ATOM 746 N N . ALA A 1 89 ? -0.715 0.157 -13.878 1.00 92.00 89 ALA A N 1
ATOM 747 C CA . ALA A 1 89 ? -2.126 0.089 -13.545 1.00 92.00 89 ALA A CA 1
ATOM 748 C C . ALA A 1 89 ? -2.718 1.497 -13.416 1.00 92.00 89 ALA A C 1
ATOM 750 O O . ALA A 1 89 ? -2.184 2.355 -12.709 1.00 92.00 89 ALA A O 1
ATOM 751 N N . ASP A 1 90 ? -3.850 1.716 -14.077 1.00 91.75 90 ASP A N 1
ATOM 752 C CA . ASP A 1 90 ? -4.606 2.966 -14.013 1.00 91.75 90 ASP A CA 1
ATOM 753 C C . ASP A 1 90 ? -5.741 2.915 -12.982 1.00 91.75 90 ASP A C 1
ATOM 755 O O . ASP A 1 90 ? -6.257 3.952 -12.585 1.00 91.75 90 ASP A O 1
ATOM 759 N N . THR A 1 91 ? -6.130 1.726 -12.519 1.00 92.62 91 THR A N 1
ATOM 760 C CA . THR A 1 91 ? -7.305 1.545 -11.671 1.00 92.62 91 THR A CA 1
ATOM 761 C C . THR A 1 91 ? -7.011 0.564 -10.550 1.00 92.62 91 THR A C 1
ATOM 763 O O . THR A 1 91 ? -6.672 -0.596 -10.781 1.00 92.62 91 THR A O 1
ATOM 766 N N . GLN A 1 92 ? -7.213 1.010 -9.313 1.00 91.38 92 GLN A N 1
ATOM 767 C CA . GLN A 1 92 ? -7.241 0.144 -8.142 1.00 91.38 92 GLN A CA 1
ATOM 768 C C . GLN A 1 92 ? -8.673 -0.041 -7.661 1.00 91.38 92 GLN A C 1
ATOM 770 O O . GLN A 1 92 ? -9.383 0.928 -7.397 1.00 91.38 92 GLN A O 1
ATOM 775 N N . VAL A 1 93 ? -9.058 -1.297 -7.449 1.00 91.69 93 VAL A N 1
ATOM 776 C CA . VAL A 1 93 ? -10.323 -1.651 -6.807 1.00 91.69 93 VAL A CA 1
ATOM 777 C C . VAL A 1 93 ? -10.042 -2.288 -5.450 1.00 91.69 93 VAL A C 1
ATOM 779 O O . VAL A 1 93 ? -9.495 -3.386 -5.368 1.00 91.69 93 VAL A O 1
ATOM 782 N N . ASN A 1 94 ? -10.434 -1.609 -4.376 1.00 88.75 94 ASN A N 1
ATOM 783 C CA . ASN A 1 94 ? -10.445 -2.161 -3.028 1.00 88.75 94 ASN A CA 1
ATOM 784 C C . ASN A 1 94 ? -11.787 -2.848 -2.786 1.00 88.75 94 ASN A C 1
ATOM 786 O O . ASN A 1 94 ? -12.803 -2.182 -2.578 1.00 88.75 94 ASN A O 1
ATOM 790 N N . TYR A 1 95 ? -11.783 -4.180 -2.824 1.00 86.69 95 TYR A N 1
ATOM 791 C CA . TYR A 1 95 ? -12.957 -4.980 -2.467 1.00 86.69 95 TYR A CA 1
ATOM 792 C C . TYR A 1 95 ? -13.220 -4.970 -0.952 1.00 86.69 95 TYR A C 1
ATOM 794 O O . TYR A 1 95 ? -14.358 -5.101 -0.511 1.00 86.69 95 TYR A O 1
ATOM 802 N N . ASP A 1 96 ? -12.163 -4.795 -0.159 1.00 80.69 96 ASP A N 1
ATOM 803 C CA . ASP A 1 96 ? -12.196 -4.614 1.285 1.00 80.69 96 ASP A CA 1
ATOM 804 C C . ASP A 1 96 ? -11.646 -3.235 1.670 1.00 80.69 96 ASP A C 1
ATOM 806 O O . ASP A 1 96 ? -10.661 -2.752 1.105 1.00 80.69 96 ASP A O 1
ATOM 810 N N . ILE A 1 97 ? -12.254 -2.612 2.677 1.00 75.00 97 ILE A N 1
ATOM 811 C CA . ILE A 1 97 ? -11.766 -1.357 3.240 1.00 75.00 97 ILE A CA 1
ATOM 812 C C . ILE A 1 97 ? -11.079 -1.633 4.569 1.00 75.00 97 ILE A C 1
ATOM 814 O O . ILE A 1 97 ? -11.686 -2.079 5.543 1.00 75.00 97 ILE A O 1
ATOM 818 N N . HIS A 1 98 ? -9.779 -1.354 4.607 1.00 70.50 98 HIS A N 1
ATOM 819 C CA . HIS A 1 98 ? -8.978 -1.542 5.803 1.00 70.50 98 HIS A CA 1
ATOM 820 C C . HIS A 1 98 ? -9.257 -0.419 6.822 1.00 70.50 98 HIS A C 1
ATOM 822 O O . HIS A 1 98 ? -9.198 0.762 6.492 1.00 70.50 98 HIS A O 1
ATOM 828 N N . TRP A 1 99 ? -9.461 -0.772 8.096 1.00 66.12 99 TRP A N 1
ATOM 829 C CA . TRP A 1 99 ? -9.752 0.156 9.214 1.00 66.12 99 TRP A CA 1
ATOM 830 C C . TRP A 1 99 ? -8.664 1.216 9.491 1.00 66.12 99 TRP A C 1
ATOM 832 O O . TRP A 1 99 ? -8.868 2.176 10.239 1.00 66.12 99 TRP A O 1
ATOM 842 N N . ASN A 1 100 ? -7.478 1.024 8.917 1.00 61.00 100 ASN A N 1
ATOM 843 C CA . ASN A 1 100 ? -6.371 1.975 8.937 1.00 61.00 100 ASN A CA 1
ATOM 844 C C . ASN A 1 100 ? -6.235 2.637 7.552 1.00 61.00 100 ASN A C 1
ATOM 846 O O . ASN A 1 100 ? -5.781 1.951 6.631 1.00 61.00 100 ASN A O 1
ATOM 850 N N . PRO A 1 101 ? -6.539 3.941 7.404 1.00 61.16 101 PRO A N 1
ATOM 851 C CA . PRO A 1 101 ? -6.472 4.633 6.114 1.00 61.16 101 PRO A CA 1
ATOM 852 C C . PRO A 1 101 ? -5.064 4.689 5.520 1.00 61.16 101 PRO A C 1
ATOM 854 O O . PRO A 1 101 ? -4.910 4.713 4.301 1.00 61.16 101 PRO A O 1
ATOM 857 N N . VAL A 1 102 ? -4.025 4.614 6.357 1.00 63.72 102 VAL A N 1
ATOM 858 C CA . VAL A 1 102 ? -2.635 4.557 5.887 1.00 63.72 102 VAL A CA 1
ATOM 859 C C . VAL A 1 102 ? -2.418 3.340 4.987 1.00 63.72 102 VAL A C 1
ATOM 861 O O . VAL A 1 102 ? -1.680 3.429 4.011 1.00 63.72 102 VAL A O 1
ATOM 864 N N . ARG A 1 103 ? -3.095 2.214 5.253 1.00 68.12 103 ARG A N 1
ATOM 865 C CA . ARG A 1 103 ? -3.011 1.026 4.391 1.00 68.12 103 ARG A CA 1
ATOM 866 C C . ARG A 1 103 ? -3.619 1.280 3.016 1.00 68.12 103 ARG A C 1
ATOM 868 O O . ARG A 1 103 ? -3.010 0.905 2.022 1.00 68.12 103 ARG A O 1
ATOM 875 N N . LEU A 1 104 ? -4.758 1.967 2.943 1.00 71.38 104 LEU A N 1
ATOM 876 C CA . LEU A 1 104 ? -5.396 2.317 1.668 1.00 71.38 104 LEU A CA 1
ATOM 877 C C . LEU A 1 104 ? -4.498 3.235 0.833 1.00 71.38 104 LEU A C 1
ATOM 879 O O . LEU A 1 104 ? -4.310 2.992 -0.356 1.00 71.38 104 LEU A O 1
ATOM 883 N N . ILE A 1 105 ? -3.871 4.222 1.474 1.00 70.12 105 ILE A N 1
ATOM 884 C CA . ILE A 1 105 ? -2.934 5.143 0.816 1.00 70.12 105 ILE A CA 1
ATOM 885 C C . ILE A 1 105 ? -1.659 4.421 0.380 1.00 70.12 105 ILE A C 1
ATOM 887 O O . ILE A 1 105 ? -1.160 4.663 -0.712 1.00 70.12 105 ILE A O 1
ATOM 891 N N . GLN A 1 106 ? -1.145 3.484 1.179 1.00 70.19 106 GLN A N 1
ATOM 892 C CA . GLN A 1 106 ? -0.002 2.656 0.785 1.00 70.19 106 GLN A CA 1
ATOM 893 C C . GLN A 1 106 ? -0.316 1.757 -0.415 1.00 70.19 106 GLN A C 1
ATOM 895 O O . GLN A 1 106 ? 0.560 1.615 -1.275 1.00 70.19 106 GLN A O 1
ATOM 900 N N . ARG A 1 107 ? -1.534 1.187 -0.479 1.00 80.00 107 ARG A N 1
ATOM 901 C CA . ARG A 1 107 ? -2.027 0.422 -1.636 1.00 80.00 107 ARG A CA 1
ATOM 902 C C . ARG A 1 107 ? -2.111 1.328 -2.876 1.00 80.00 107 ARG A C 1
ATOM 904 O O . ARG A 1 107 ? -1.536 0.980 -3.901 1.00 80.00 107 ARG A O 1
ATOM 911 N N . PHE A 1 108 ? -2.705 2.517 -2.749 1.00 81.38 108 PHE A N 1
ATOM 912 C CA . PHE A 1 108 ? -2.810 3.481 -3.854 1.00 81.38 108 PHE A CA 1
ATOM 913 C C . PHE A 1 108 ? -1.450 3.977 -4.338 1.00 81.38 108 PHE A C 1
ATOM 915 O O . PHE A 1 108 ? -1.165 3.944 -5.531 1.00 81.38 108 PHE A O 1
ATOM 922 N N . GLY A 1 109 ? -0.530 4.260 -3.418 1.00 78.56 109 GLY A N 1
ATOM 923 C CA . GLY A 1 109 ? 0.855 4.613 -3.734 1.00 78.56 109 GLY A CA 1
ATOM 924 C C . GLY A 1 109 ? 1.685 3.484 -4.368 1.00 78.56 109 GLY A C 1
ATOM 925 O O . GLY A 1 109 ? 2.882 3.666 -4.616 1.00 78.56 109 GLY A O 1
ATOM 926 N N . ARG A 1 110 ? 1.123 2.288 -4.611 1.00 83.50 110 ARG A N 1
ATOM 927 C CA . ARG A 1 110 ? 1.762 1.273 -5.472 1.00 83.50 110 ARG A CA 1
ATOM 928 C C . ARG A 1 110 ? 1.619 1.615 -6.956 1.00 83.50 110 ARG A C 1
ATOM 930 O O . ARG A 1 110 ? 2.537 1.290 -7.714 1.00 83.50 110 ARG A O 1
ATOM 937 N N . ILE A 1 111 ? 0.510 2.260 -7.326 1.00 84.12 111 ILE A N 1
ATOM 938 C CA . ILE A 1 111 ? 0.155 2.616 -8.706 1.00 84.12 111 ILE A CA 1
ATOM 939 C C . ILE A 1 111 ? 0.305 4.126 -8.952 1.00 84.12 111 ILE A C 1
ATOM 941 O O . ILE A 1 111 ? 0.854 4.526 -9.975 1.00 84.12 111 ILE A O 1
ATOM 945 N N . ASP A 1 112 ? -0.058 4.955 -7.967 1.00 82.88 112 ASP A N 1
ATOM 946 C CA . ASP A 1 112 ? 0.087 6.409 -8.013 1.00 82.88 112 ASP A CA 1
ATOM 947 C C . ASP A 1 112 ? 1.480 6.834 -7.551 1.00 82.88 112 ASP A C 1
ATOM 949 O O . ASP A 1 112 ? 1.792 6.878 -6.356 1.00 82.88 112 ASP A O 1
ATOM 953 N N . ARG A 1 113 ? 2.358 7.079 -8.528 1.00 77.06 113 ARG A N 1
ATOM 954 C CA . ARG A 1 113 ? 3.719 7.569 -8.307 1.00 77.06 113 ARG A CA 1
ATOM 955 C C . ARG A 1 113 ? 4.174 8.511 -9.408 1.00 77.06 113 ARG A C 1
ATOM 957 O O . ARG A 1 113 ? 3.774 8.401 -10.566 1.00 77.06 113 ARG A O 1
ATOM 964 N N . ILE A 1 114 ? 5.129 9.367 -9.044 1.00 72.81 114 ILE A N 1
ATOM 965 C CA . ILE A 1 114 ? 5.863 10.215 -9.984 1.00 72.81 114 ILE A CA 1
ATOM 966 C C . ILE A 1 114 ? 6.500 9.333 -11.065 1.00 72.81 114 ILE A C 1
ATOM 968 O O . ILE A 1 114 ? 7.297 8.443 -10.762 1.00 72.81 114 ILE A O 1
ATOM 972 N N . GLY A 1 115 ? 6.167 9.616 -12.325 1.00 72.25 115 GLY A N 1
ATOM 973 C CA . GLY A 1 115 ? 6.671 8.874 -13.482 1.00 72.25 115 GLY A CA 1
ATOM 974 C C . GLY A 1 115 ? 5.760 7.752 -13.984 1.00 72.25 115 GLY A C 1
ATOM 975 O O . GLY A 1 115 ? 6.176 7.049 -14.913 1.00 72.25 115 GLY A O 1
ATOM 976 N N . SER A 1 116 ? 4.547 7.613 -13.427 1.00 79.00 116 SER A N 1
ATOM 977 C CA . SER A 1 116 ? 3.511 6.752 -14.006 1.00 79.00 116 SER A CA 1
ATOM 978 C C . SER A 1 116 ? 3.233 7.155 -15.465 1.00 79.00 116 SER A C 1
ATOM 980 O O . SER A 1 116 ? 3.186 8.351 -15.773 1.00 79.00 116 SER A O 1
ATOM 982 N N . PRO A 1 117 ? 3.069 6.182 -16.382 1.00 83.38 117 PRO A N 1
ATOM 983 C CA . PRO A 1 117 ? 2.672 6.455 -17.762 1.00 83.38 117 PRO A CA 1
ATOM 984 C C . PRO A 1 117 ? 1.205 6.910 -17.876 1.00 83.38 117 PRO A C 1
ATOM 986 O O . PRO A 1 117 ? 0.812 7.462 -18.906 1.00 83.38 117 PRO A O 1
ATOM 989 N N . ASN A 1 118 ? 0.399 6.696 -16.832 1.00 86.69 118 ASN A N 1
ATOM 990 C CA . ASN A 1 118 ? -1.029 6.978 -16.835 1.00 86.69 118 ASN A CA 1
ATOM 991 C C . ASN A 1 118 ? -1.308 8.456 -16.544 1.00 86.69 118 ASN A C 1
ATOM 993 O O . ASN A 1 118 ? -0.747 9.055 -15.630 1.00 86.69 118 ASN A O 1
ATOM 997 N N . LYS A 1 119 ? -2.213 9.058 -17.326 1.00 85.19 119 LYS A N 1
ATOM 998 C CA . LYS A 1 119 ? -2.631 10.462 -17.135 1.00 85.19 119 LYS A CA 1
ATOM 999 C C . LYS A 1 119 ? -3.595 10.639 -15.966 1.00 85.19 119 LYS A C 1
ATOM 1001 O O . LYS A 1 119 ? -3.665 11.718 -15.388 1.00 85.19 119 LYS A O 1
ATOM 1006 N N . LEU A 1 120 ? -4.384 9.608 -15.689 1.00 85.56 120 LEU A N 1
ATOM 1007 C CA . LEU A 1 120 ? -5.408 9.576 -14.657 1.00 85.56 120 LEU A CA 1
ATOM 1008 C C . LEU A 1 120 ? -5.335 8.213 -13.983 1.00 85.56 120 LEU A C 1
ATOM 1010 O O . LEU A 1 120 ? -5.138 7.208 -14.664 1.00 85.56 120 LEU A O 1
ATOM 1014 N N . ILE A 1 121 ? -5.488 8.207 -12.662 1.00 85.56 121 ILE A N 1
ATOM 1015 C CA . ILE A 1 121 ? -5.508 6.990 -11.860 1.00 85.56 121 ILE A CA 1
ATOM 1016 C C . ILE A 1 121 ? -6.801 6.983 -11.045 1.00 85.56 121 ILE A C 1
ATOM 1018 O O . ILE A 1 121 ? -7.134 7.960 -10.372 1.00 85.56 121 ILE A O 1
ATOM 1022 N N . HIS A 1 122 ? -7.541 5.884 -11.115 1.00 86.50 122 HIS A N 1
ATOM 1023 C CA . HIS A 1 122 ? -8.813 5.683 -10.443 1.00 86.50 122 HIS A CA 1
ATOM 1024 C C . HIS A 1 122 ? -8.648 4.799 -9.204 1.00 86.50 122 HIS A C 1
ATOM 1026 O O . HIS A 1 122 ? -7.957 3.782 -9.219 1.00 86.50 122 HIS A O 1
ATOM 1032 N N . CYS A 1 123 ? -9.335 5.165 -8.124 1.00 85.31 123 CYS A N 1
ATOM 1033 C CA . CYS A 1 123 ? -9.433 4.359 -6.912 1.00 85.31 123 CYS A CA 1
ATOM 1034 C C . CYS A 1 123 ? -10.908 4.105 -6.604 1.00 85.31 123 CYS A C 1
ATOM 1036 O O . CYS A 1 123 ? -11.666 5.043 -6.355 1.00 85.31 123 CYS A O 1
ATOM 1038 N N . VAL A 1 124 ? -11.317 2.839 -6.639 1.00 86.94 124 VAL A N 1
ATOM 1039 C CA . VAL A 1 124 ? -12.684 2.398 -6.356 1.00 86.94 124 VAL A CA 1
ATOM 1040 C C . VAL A 1 124 ? -12.689 1.638 -5.039 1.00 86.94 124 VAL A C 1
ATOM 1042 O O . VAL A 1 124 ? -11.922 0.698 -4.852 1.00 86.94 124 VAL A O 1
ATOM 1045 N N . ASN A 1 125 ? -13.575 2.033 -4.132 1.00 82.81 125 ASN A N 1
ATOM 1046 C CA . ASN A 1 125 ? -13.679 1.483 -2.786 1.00 82.81 125 ASN A CA 1
ATOM 1047 C C . ASN A 1 125 ? -15.062 0.854 -2.592 1.00 82.81 125 ASN A C 1
ATOM 1049 O O . ASN A 1 125 ? -16.073 1.545 -2.718 1.00 82.81 125 ASN A O 1
ATOM 1053 N N . PHE A 1 126 ? -15.106 -0.443 -2.283 1.00 82.88 126 PHE A N 1
ATOM 1054 C CA . PHE A 1 126 ? -16.341 -1.141 -1.933 1.00 82.88 126 PHE A CA 1
ATOM 1055 C C . PHE A 1 126 ? -16.595 -1.029 -0.431 1.00 82.88 126 PHE A C 1
ATOM 1057 O O . PHE A 1 126 ? -15.848 -1.567 0.385 1.00 82.88 126 PHE A O 1
ATOM 1064 N N . TRP A 1 127 ? -17.669 -0.334 -0.066 1.00 74.00 127 TRP A N 1
ATOM 1065 C CA . TRP A 1 127 ? -18.095 -0.219 1.324 1.00 74.00 127 TRP A CA 1
ATOM 1066 C C . TRP A 1 127 ? -18.862 -1.468 1.776 1.00 74.00 127 TRP A C 1
ATOM 1068 O O . TRP A 1 127 ? -19.585 -2.072 0.974 1.00 74.00 127 TRP A O 1
ATOM 1078 N N . PRO A 1 128 ? -18.718 -1.875 3.050 1.00 66.19 128 PRO A N 1
ATOM 1079 C CA . PRO A 1 128 ? -19.469 -2.995 3.593 1.00 66.19 128 PRO A CA 1
ATOM 1080 C C . PRO A 1 128 ? -20.979 -2.724 3.549 1.00 66.19 128 PRO A C 1
ATOM 1082 O O . PRO A 1 128 ? -21.442 -1.584 3.547 1.00 66.19 128 PRO A O 1
ATOM 1085 N N . ALA A 1 129 ? -21.770 -3.798 3.529 1.00 72.19 129 ALA A N 1
ATOM 1086 C CA . ALA A 1 129 ? -23.222 -3.684 3.590 1.00 72.19 129 ALA A CA 1
ATOM 1087 C C . ALA A 1 129 ? -23.663 -2.974 4.883 1.00 72.19 129 ALA A C 1
ATOM 1089 O O . ALA A 1 129 ? -23.057 -3.156 5.939 1.00 72.19 129 ALA A O 1
ATOM 1090 N N . LYS A 1 130 ? -24.769 -2.224 4.805 1.00 62.62 130 LYS A N 1
ATOM 1091 C CA . LYS A 1 130 ? -25.290 -1.357 5.878 1.00 62.62 130 LYS A CA 1
ATOM 1092 C C . LYS A 1 130 ? -25.361 -2.031 7.259 1.00 62.62 130 LYS A C 1
ATOM 1094 O O . LYS A 1 130 ? -24.989 -1.431 8.254 1.00 62.62 130 LYS A O 1
ATOM 1099 N N . SER A 1 131 ? -25.726 -3.315 7.301 1.00 53.53 131 SER A N 1
ATOM 1100 C CA . SER A 1 131 ? -25.803 -4.106 8.539 1.00 53.53 131 SER A CA 1
ATOM 1101 C C . SER A 1 131 ? -24.463 -4.298 9.262 1.00 53.53 131 SER A C 1
ATOM 1103 O O . SER A 1 131 ? -24.452 -4.514 10.468 1.00 53.53 131 SER A O 1
ATOM 1105 N N . PHE A 1 132 ? -23.342 -4.273 8.537 1.00 53.22 132 PHE A N 1
ATOM 1106 C CA . PHE A 1 132 ? -21.995 -4.335 9.111 1.00 53.22 132 PHE A CA 1
ATOM 1107 C C . PHE A 1 132 ? -21.463 -2.941 9.463 1.00 53.22 132 PHE A C 1
ATOM 1109 O O . PHE A 1 132 ? -20.749 -2.801 10.455 1.00 53.22 132 PHE A O 1
ATOM 1116 N N . GLU A 1 133 ? -21.838 -1.915 8.698 1.00 51.94 133 GLU A N 1
ATOM 1117 C CA . GLU A 1 133 ? -21.475 -0.521 8.981 1.00 51.94 133 GLU A CA 1
ATOM 1118 C C . GLU A 1 133 ? -22.095 -0.024 10.297 1.00 51.94 133 GLU A C 1
ATOM 1120 O O . GLU A 1 133 ? -21.396 0.576 11.112 1.00 51.94 133 GLU A O 1
ATOM 1125 N N . ASP A 1 134 ? -23.354 -0.387 10.568 1.00 50.62 134 ASP A N 1
ATOM 1126 C CA . ASP A 1 134 ? -24.056 -0.053 11.818 1.00 50.62 134 ASP A CA 1
ATOM 1127 C C . ASP A 1 134 ? -23.385 -0.662 13.070 1.00 50.62 134 ASP A C 1
ATOM 1129 O O . ASP A 1 134 ? -23.581 -0.169 14.179 1.00 50.62 134 ASP A O 1
ATOM 1133 N N . TYR A 1 135 ? -22.582 -1.721 12.903 1.00 43.94 135 TYR A N 1
ATOM 1134 C CA . TYR A 1 135 ? -21.858 -2.393 13.990 1.00 43.94 135 TYR A CA 1
ATOM 1135 C C . TYR A 1 135 ? -20.407 -1.902 14.145 1.00 43.94 135 TYR A C 1
ATOM 1137 O O . TYR A 1 135 ? -19.886 -1.828 15.257 1.00 43.94 135 TYR A O 1
ATOM 1145 N N . LEU A 1 136 ? -19.729 -1.576 13.039 1.00 51.47 136 LEU A N 1
ATOM 1146 C CA . LEU A 1 136 ? -18.301 -1.228 13.033 1.00 51.47 136 LEU A CA 1
ATOM 1147 C C . LEU A 1 136 ? -18.030 0.285 13.042 1.00 51.47 136 LEU A C 1
ATOM 1149 O O . LEU A 1 136 ? -16.935 0.688 13.457 1.00 51.47 136 LEU A O 1
ATOM 1153 N N . HIS A 1 137 ? -18.992 1.101 12.588 1.00 58.72 137 HIS A N 1
ATOM 1154 C CA . HIS A 1 137 ? -18.826 2.534 12.298 1.00 58.72 137 HIS A CA 1
ATOM 1155 C C . HIS A 1 137 ? -17.529 2.813 11.516 1.00 58.72 137 HIS A C 1
ATOM 1157 O O . HIS A 1 137 ? -16.741 3.702 11.861 1.00 58.72 137 HIS A O 1
ATOM 1163 N N . LEU A 1 138 ? -17.236 1.960 10.532 1.00 57.44 138 LEU A N 1
ATOM 1164 C CA . LEU A 1 138 ? -15.954 1.902 9.843 1.00 57.44 138 LEU A CA 1
ATOM 1165 C C . LEU A 1 138 ? -15.767 3.115 8.931 1.00 57.44 138 LEU A C 1
ATOM 1167 O O . LEU A 1 138 ? -14.683 3.701 8.921 1.00 57.44 138 LEU A O 1
ATOM 1171 N N . GLU A 1 139 ? -16.816 3.513 8.217 1.00 60.38 139 GLU A N 1
ATOM 1172 C CA . GLU A 1 139 ? -16.823 4.667 7.325 1.00 60.38 139 GLU A CA 1
ATOM 1173 C C . GLU A 1 139 ? -16.509 5.944 8.105 1.00 60.38 139 GLU A C 1
ATOM 1175 O O . GLU A 1 139 ? -15.516 6.612 7.811 1.00 60.38 139 GLU A O 1
ATOM 1180 N N . THR A 1 140 ? -17.257 6.215 9.178 1.00 58.06 140 THR A N 1
ATOM 1181 C CA . THR A 1 140 ? -17.049 7.393 10.035 1.00 58.06 140 THR A CA 1
ATOM 1182 C C . THR A 1 140 ? -15.640 7.415 10.629 1.00 58.06 140 THR A C 1
ATOM 1184 O O . THR A 1 140 ? -14.969 8.446 10.635 1.00 58.06 140 THR A O 1
ATOM 1187 N N . ARG A 1 141 ? -15.134 6.268 11.103 1.00 60.56 141 ARG A N 1
ATOM 1188 C CA . ARG A 1 141 ? -13.785 6.177 11.688 1.00 60.56 141 ARG A CA 1
ATOM 1189 C C . ARG A 1 141 ? -12.685 6.417 10.660 1.00 60.56 141 ARG A C 1
ATOM 1191 O O . ARG A 1 141 ? -11.683 7.054 10.984 1.00 60.56 141 ARG A O 1
ATOM 1198 N N . ILE A 1 142 ? -12.840 5.903 9.444 1.00 57.75 142 ILE A N 1
ATOM 1199 C CA . ILE A 1 142 ? -11.865 6.101 8.368 1.00 57.75 142 ILE A CA 1
ATOM 1200 C C . ILE A 1 142 ? -11.919 7.537 7.861 1.00 57.75 142 ILE A C 1
ATOM 1202 O O . ILE A 1 142 ? -10.861 8.139 7.703 1.00 57.75 142 ILE A O 1
ATOM 1206 N N . GLN A 1 143 ? -13.111 8.105 7.680 1.00 60.88 143 GLN A N 1
ATOM 1207 C CA . GLN A 1 143 ? -13.291 9.501 7.282 1.00 60.88 143 GLN A CA 1
ATOM 1208 C C . GLN A 1 143 ? -12.669 10.452 8.308 1.00 60.88 143 GLN A C 1
ATOM 1210 O O . GLN A 1 143 ? -11.867 11.298 7.924 1.00 60.88 143 GLN A O 1
ATOM 1215 N N . ASN A 1 144 ? -12.925 10.242 9.603 1.00 55.31 144 ASN A N 1
ATOM 1216 C CA . ASN A 1 144 ? -12.329 11.042 10.678 1.00 55.31 144 ASN A CA 1
ATOM 1217 C C . ASN A 1 144 ? -10.799 10.926 10.713 1.00 55.31 144 ASN A C 1
ATOM 1219 O O . ASN A 1 144 ? -10.095 11.897 10.968 1.00 55.31 144 ASN A O 1
ATOM 1223 N N . ARG A 1 145 ? -10.243 9.740 10.441 1.00 55.06 145 ARG A N 1
ATOM 1224 C CA . ARG A 1 145 ? -8.783 9.567 10.379 1.00 55.06 145 ARG A CA 1
ATOM 1225 C C . ARG A 1 145 ? -8.172 10.180 9.120 1.00 55.06 145 ARG A C 1
ATOM 1227 O O . ARG A 1 145 ? -7.086 10.740 9.199 1.00 55.06 145 ARG A O 1
ATOM 1234 N N . MET A 1 146 ? -8.852 10.090 7.980 1.00 51.16 146 MET A N 1
ATOM 1235 C CA . MET A 1 146 ? -8.425 10.685 6.708 1.00 51.16 146 MET A CA 1
ATOM 1236 C C . MET A 1 146 ? -8.464 12.212 6.754 1.00 51.16 146 MET A C 1
ATOM 1238 O O . MET A 1 146 ? -7.532 12.854 6.269 1.00 51.16 146 MET A O 1
ATOM 1242 N N . SER A 1 147 ? -9.499 12.797 7.358 1.00 50.06 147 SER A N 1
ATOM 1243 C CA . SER A 1 147 ? -9.620 14.248 7.513 1.00 50.06 147 SER A CA 1
ATOM 1244 C C . SER A 1 147 ? -8.491 14.802 8.381 1.00 50.06 147 SER A C 1
ATOM 1246 O O . SER A 1 147 ? -7.799 15.727 7.958 1.00 50.06 147 SER A O 1
ATOM 1248 N N . MET A 1 148 ? -8.208 14.164 9.521 1.00 46.69 148 MET A N 1
ATOM 1249 C CA . MET A 1 148 ? -7.047 14.498 10.354 1.00 46.69 148 MET A CA 1
ATOM 1250 C C . MET A 1 148 ? -5.721 14.367 9.597 1.00 46.69 148 MET A C 1
ATOM 1252 O O . MET A 1 148 ? -4.837 15.200 9.761 1.00 46.69 148 MET A O 1
ATOM 1256 N N . MET A 1 149 ? -5.563 13.343 8.755 1.00 41.94 149 MET A N 1
ATOM 1257 C CA . MET A 1 149 ? -4.314 13.129 8.018 1.00 41.94 149 MET A CA 1
ATOM 1258 C C . MET A 1 149 ? -4.115 14.131 6.877 1.00 41.94 149 MET A C 1
ATOM 1260 O O . MET A 1 149 ? -2.989 14.544 6.614 1.00 41.94 149 MET A O 1
ATOM 1264 N N . THR A 1 150 ? -5.202 14.548 6.226 1.00 42.41 150 THR A N 1
ATOM 1265 C CA . THR A 1 150 ? -5.176 15.577 5.176 1.00 42.41 150 THR A CA 1
ATOM 1266 C C . THR A 1 150 ? -4.789 16.930 5.768 1.00 42.41 150 THR A C 1
ATOM 1268 O O . THR A 1 150 ? -3.916 17.594 5.226 1.00 42.41 150 THR A O 1
ATOM 1271 N N . LEU A 1 151 ? -5.338 17.280 6.938 1.00 38.97 151 LEU A N 1
ATOM 1272 C CA . LEU A 1 151 ? -4.982 18.496 7.683 1.00 38.97 151 LEU A CA 1
ATOM 1273 C C . LEU A 1 151 ? -3.487 18.582 8.029 1.00 38.97 151 LEU A C 1
ATOM 1275 O O . LEU A 1 151 ? -2.923 19.669 8.041 1.00 38.97 151 LEU A O 1
ATOM 1279 N N . VAL A 1 152 ? -2.844 17.442 8.289 1.00 39.38 152 VAL A N 1
ATOM 1280 C CA . VAL A 1 152 ? -1.402 17.363 8.575 1.00 39.38 152 VAL A CA 1
ATOM 1281 C C . VAL A 1 152 ? -0.555 17.397 7.291 1.00 39.38 152 VAL A C 1
ATOM 1283 O O . VAL A 1 152 ? 0.622 17.739 7.348 1.00 39.38 152 VAL A O 1
ATOM 1286 N N . GLY A 1 153 ? -1.129 17.041 6.135 1.00 35.66 153 GLY A N 1
ATOM 1287 C CA . GLY A 1 153 ? -0.408 16.871 4.867 1.00 35.66 153 GLY A CA 1
ATOM 1288 C C . GLY A 1 153 ? -0.555 18.000 3.839 1.00 35.66 153 GLY A C 1
ATOM 1289 O O . GLY A 1 153 ? 0.250 18.062 2.912 1.00 35.66 153 GLY A O 1
ATOM 1290 N N . SER A 1 154 ? -1.554 18.880 3.949 1.00 38.94 154 SER A N 1
ATOM 1291 C CA . SER A 1 154 ? -1.797 19.946 2.966 1.00 38.94 154 SER A CA 1
ATOM 1292 C C . SER A 1 154 ? -1.264 21.305 3.430 1.00 38.94 154 SER A C 1
ATOM 1294 O O . SER A 1 154 ? -1.924 22.003 4.193 1.00 38.94 154 SER A O 1
ATOM 1296 N N . GLU A 1 155 ? -0.122 21.733 2.884 1.00 38.31 155 GLU A N 1
ATOM 1297 C CA . GLU A 1 155 ? 0.296 23.147 2.904 1.00 38.31 155 GLU A CA 1
ATOM 1298 C C . GLU A 1 155 ? -0.560 24.028 1.971 1.00 38.31 155 GLU A C 1
ATOM 1300 O O . GLU A 1 155 ? -0.540 25.249 2.079 1.00 38.31 155 GLU A O 1
ATOM 1305 N N . THR A 1 156 ? -1.337 23.451 1.049 1.00 40.44 156 THR A N 1
ATOM 1306 C CA . THR A 1 156 ? -2.181 24.203 0.108 1.00 40.44 156 THR A CA 1
ATOM 1307 C C . THR A 1 156 ? -3.370 23.367 -0.362 1.00 40.44 156 THR A C 1
ATOM 1309 O O . THR A 1 156 ? -3.198 22.382 -1.070 1.00 40.44 156 THR A O 1
ATOM 1312 N N . GLN A 1 157 ? -4.582 23.759 0.031 1.00 34.09 157 GLN A N 1
ATOM 1313 C CA . GLN A 1 157 ? -5.766 23.945 -0.824 1.00 34.09 157 GLN A CA 1
ATOM 1314 C C . GLN A 1 157 ? -6.978 24.220 0.070 1.00 34.09 157 GLN A C 1
ATOM 1316 O O . GLN A 1 157 ? -7.161 23.601 1.114 1.00 34.09 157 GLN A O 1
ATOM 1321 N N . GLU A 1 158 ? -7.748 25.227 -0.328 1.00 36.12 158 GLU A N 1
ATOM 1322 C CA . GLU A 1 158 ? -8.848 25.823 0.421 1.00 36.12 158 GLU A CA 1
ATOM 1323 C C . GLU A 1 158 ? -9.798 24.770 1.005 1.00 36.12 158 GLU A C 1
ATOM 1325 O O . GLU A 1 158 ? -10.316 23.900 0.303 1.00 36.12 158 GLU A O 1
ATOM 1330 N N . LEU A 1 159 ? -10.028 24.877 2.316 1.00 38.47 159 LEU A N 1
ATOM 1331 C CA . LEU A 1 159 ? -11.041 24.132 3.055 1.00 38.47 159 LEU A CA 1
ATOM 1332 C C . LEU A 1 159 ? -12.394 24.279 2.344 1.00 38.47 159 LEU A C 1
ATOM 1334 O O . LEU A 1 159 ? -13.048 25.316 2.441 1.00 38.47 159 LEU A O 1
ATOM 1338 N N . ASN A 1 160 ? -12.801 23.242 1.613 1.00 40.12 160 ASN A N 1
ATOM 1339 C CA . ASN A 1 160 ? -14.058 23.212 0.871 1.00 40.12 160 ASN A CA 1
ATOM 1340 C C . ASN A 1 160 ? -15.232 23.490 1.836 1.00 40.12 160 ASN A C 1
ATOM 1342 O O . ASN A 1 160 ? -15.309 22.875 2.899 1.00 40.12 160 ASN A O 1
ATOM 1346 N N . GLU A 1 161 ? -16.155 24.399 1.505 1.00 41.62 161 GLU A N 1
ATOM 1347 C CA . GLU A 1 161 ? -17.230 24.845 2.420 1.00 41.62 161 GLU A CA 1
ATOM 1348 C C . GLU A 1 161 ? -18.126 23.710 2.953 1.00 41.62 161 GLU A C 1
ATOM 1350 O O . GLU A 1 161 ? -18.735 23.836 4.017 1.00 41.62 161 GLU A O 1
ATOM 1355 N N . GLN A 1 162 ? -18.160 22.565 2.265 1.00 38.09 162 GLN A N 1
ATOM 1356 C CA . GLN A 1 162 ? -18.814 21.350 2.757 1.00 38.09 162 GLN A CA 1
ATOM 1357 C C . GLN A 1 162 ? -18.223 20.842 4.089 1.00 38.09 162 GLN A C 1
ATOM 1359 O O . GLN A 1 162 ? -18.957 20.275 4.896 1.00 38.09 162 GLN A O 1
ATOM 1364 N N . TYR A 1 163 ? -16.939 21.100 4.365 1.00 42.94 163 TYR A N 1
ATOM 1365 C CA . TYR A 1 163 ? -16.257 20.672 5.590 1.00 42.94 163 TYR A CA 1
ATOM 1366 C C . TYR A 1 163 ? -16.634 21.503 6.820 1.00 42.94 163 TYR A C 1
ATOM 1368 O O . TYR A 1 163 ? -16.751 20.936 7.903 1.00 42.94 163 TYR A O 1
ATOM 1376 N N . LYS A 1 164 ? -16.888 22.814 6.678 1.00 43.59 164 LYS A N 1
ATOM 1377 C CA . LYS A 1 164 ? -17.388 23.631 7.802 1.00 43.59 164 LYS A CA 1
ATOM 1378 C C . LYS A 1 164 ? -18.738 23.115 8.292 1.00 43.59 164 LYS A C 1
ATOM 1380 O O . LYS A 1 164 ? -18.910 22.935 9.491 1.00 43.59 164 LYS A O 1
ATOM 1385 N N . LYS A 1 165 ? -19.634 22.769 7.361 1.00 44.16 165 LYS A N 1
ATOM 1386 C CA . LYS A 1 165 ? -20.928 22.161 7.695 1.00 44.16 165 LYS A CA 1
ATOM 1387 C C . LYS A 1 165 ? -20.787 20.802 8.377 1.00 44.16 165 LYS A C 1
ATOM 1389 O O . LYS A 1 165 ? -21.463 20.563 9.360 1.00 44.16 165 LYS A O 1
ATOM 1394 N N . MET A 1 166 ? -19.873 19.939 7.928 1.00 38.72 166 MET A N 1
ATOM 1395 C CA . MET A 1 166 ? -19.664 18.627 8.564 1.00 38.72 166 MET A CA 1
ATOM 1396 C C . MET A 1 166 ? -19.086 18.710 9.988 1.00 38.72 166 MET A C 1
ATOM 1398 O O . MET A 1 166 ? -19.421 17.870 10.820 1.00 38.72 166 MET A O 1
ATOM 1402 N N . VAL A 1 167 ? -18.239 19.707 10.276 1.00 43.34 167 VAL A N 1
ATOM 1403 C CA . VAL A 1 167 ? -17.705 19.965 11.629 1.00 43.34 167 VAL A CA 1
ATOM 1404 C C . VAL A 1 167 ? -18.765 20.607 12.533 1.00 43.34 167 VAL A C 1
ATOM 1406 O O . VAL A 1 167 ? -18.852 20.262 13.709 1.00 43.34 167 VAL A O 1
ATOM 1409 N N . GLU A 1 168 ? -19.598 21.499 11.990 1.00 44.91 168 GLU A N 1
ATOM 1410 C CA . GLU A 1 168 ? -20.734 22.093 12.708 1.00 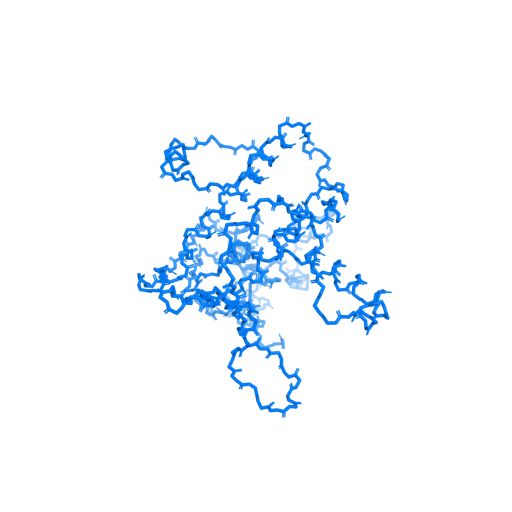44.91 168 GLU A CA 1
ATOM 1411 C C . GLU A 1 168 ? -21.835 21.062 13.018 1.00 44.91 168 GLU A C 1
ATOM 1413 O O . GLU A 1 168 ? -22.399 21.079 14.113 1.00 44.91 168 GLU A O 1
ATOM 1418 N N . ASP A 1 169 ? -22.096 20.130 12.096 1.00 38.31 169 ASP A N 1
ATOM 1419 C CA . ASP A 1 169 ? -23.168 19.132 12.203 1.00 38.31 169 ASP A CA 1
ATOM 1420 C C . ASP A 1 169 ? -22.794 17.912 13.070 1.00 38.31 169 ASP A C 1
ATOM 1422 O O . ASP A 1 169 ? -23.669 17.112 13.415 1.00 38.31 169 ASP A O 1
ATOM 1426 N N . ASN A 1 170 ? -21.520 17.745 13.454 1.00 35.38 170 ASN A N 1
ATOM 1427 C CA . ASN A 1 170 ? -21.077 16.621 14.286 1.00 35.38 170 ASN A CA 1
ATOM 1428 C C . ASN A 1 170 ? -20.062 17.046 15.370 1.00 35.38 170 ASN A C 1
ATOM 1430 O O . ASN A 1 170 ? -18.866 16.763 15.258 1.00 35.38 170 ASN A O 1
ATOM 1434 N N . PRO A 1 171 ? -20.521 17.705 16.454 1.00 37.88 171 PRO A N 1
ATOM 1435 C CA . PRO A 1 171 ? -19.672 18.210 17.532 1.00 37.88 171 PRO A CA 1
ATOM 1436 C C . PRO A 1 171 ? -19.246 17.093 18.502 1.00 37.88 171 PRO A C 1
ATOM 1438 O O . PRO A 1 171 ? -19.408 17.199 19.721 1.00 37.88 171 PRO A O 1
ATOM 1441 N N . LEU A 1 172 ? -18.699 15.993 17.985 1.00 34.53 172 LEU A N 1
ATOM 1442 C CA . LEU A 1 172 ? -18.100 14.943 18.803 1.00 34.53 172 LEU A CA 1
ATOM 1443 C C . LEU A 1 172 ? -16.597 15.174 18.940 1.00 34.53 172 LEU A C 1
ATOM 1445 O O . LEU A 1 172 ? -15.777 14.627 18.215 1.00 34.53 172 LEU A O 1
ATOM 1449 N N . GLN A 1 173 ? -16.304 16.023 19.928 1.00 47.69 173 GLN A N 1
ATOM 1450 C CA . GLN A 1 173 ? -15.210 15.907 20.890 1.00 47.69 173 GLN A CA 1
ATOM 1451 C C . GLN A 1 173 ? -13.943 15.207 20.389 1.00 47.69 173 GLN A C 1
ATOM 1453 O O . GLN A 1 173 ? -13.737 14.022 20.646 1.00 47.69 173 GLN A O 1
ATOM 1458 N N . ASP A 1 174 ? -13.005 15.984 19.861 1.00 44.00 174 ASP A N 1
ATOM 1459 C CA . ASP A 1 174 ? -11.609 15.624 20.050 1.00 44.00 174 ASP A CA 1
ATOM 1460 C C . ASP A 1 174 ? -10.790 16.867 20.401 1.00 44.00 174 ASP A C 1
ATOM 1462 O O . ASP A 1 174 ? -10.324 17.607 19.542 1.00 44.00 174 ASP A O 1
ATOM 1466 N N . LYS A 1 175 ? -10.583 17.093 21.705 1.00 43.03 175 LYS A N 1
ATOM 1467 C CA . LYS A 1 175 ? -9.657 18.125 22.212 1.00 43.03 175 LYS A CA 1
ATOM 1468 C C . LYS A 1 175 ? -8.223 17.908 21.704 1.00 43.03 175 LYS A C 1
ATOM 1470 O O . LYS A 1 175 ? -7.385 18.799 21.835 1.00 43.03 175 LYS A O 1
ATOM 1475 N N . ASN A 1 176 ? -7.924 16.729 21.150 1.00 39.44 176 ASN A N 1
ATOM 1476 C CA . ASN A 1 176 ? -6.673 16.461 20.458 1.00 39.44 176 ASN A CA 1
ATOM 1477 C C . ASN A 1 176 ? -6.602 17.164 19.094 1.00 39.44 176 ASN A C 1
ATOM 1479 O O . ASN A 1 176 ? -5.514 17.583 18.714 1.00 39.44 176 ASN A O 1
ATOM 1483 N N . ALA A 1 177 ? -7.728 17.347 18.392 1.00 42.41 177 ALA A N 1
ATOM 1484 C CA . ALA A 1 177 ? -7.786 18.140 17.163 1.00 42.41 177 ALA A CA 1
ATOM 1485 C C . ALA A 1 177 ? -7.573 19.634 17.463 1.00 42.41 177 ALA A C 1
ATOM 1487 O O . ALA A 1 177 ? -6.805 20.292 16.766 1.00 42.41 177 ALA A O 1
ATOM 1488 N N . ASP A 1 178 ? -8.154 20.134 18.560 1.00 43.47 178 ASP A N 1
ATOM 1489 C CA . ASP A 1 178 ? -7.959 21.518 19.016 1.00 43.47 178 ASP A CA 1
ATOM 1490 C C . ASP A 1 178 ? -6.500 21.788 19.428 1.00 43.47 178 ASP A C 1
ATOM 1492 O O . ASP A 1 178 ? -5.923 22.799 19.036 1.00 43.47 178 ASP A O 1
ATOM 1496 N N . ARG A 1 179 ? -5.860 20.860 20.158 1.00 43.84 179 ARG A N 1
ATOM 1497 C CA . ARG A 1 179 ? -4.430 20.964 20.518 1.00 43.84 179 ARG A CA 1
ATOM 1498 C C . ARG A 1 179 ? -3.494 20.840 19.320 1.00 43.84 179 ARG A C 1
ATOM 1500 O O . ARG A 1 179 ? -2.477 21.524 19.276 1.00 43.84 179 ARG A O 1
ATOM 1507 N N . LEU A 1 180 ? -3.832 19.981 18.359 1.00 43.66 180 LEU A N 1
ATOM 1508 C CA . LEU A 1 180 ? -3.096 19.845 17.104 1.00 43.66 180 LEU A CA 1
ATOM 1509 C C . LEU A 1 180 ? -3.148 21.154 16.303 1.00 43.66 180 LEU A C 1
ATOM 1511 O O . LEU A 1 180 ? -2.121 21.597 15.801 1.00 43.66 180 LEU A O 1
ATOM 1515 N N . LEU A 1 181 ? -4.313 21.806 16.242 1.00 44.81 181 LEU A N 1
ATOM 1516 C CA . LEU A 1 181 ? -4.473 23.126 15.626 1.00 44.81 181 LEU A CA 1
ATOM 1517 C C . LEU A 1 181 ? -3.635 24.201 16.338 1.00 44.81 181 LEU A C 1
ATOM 1519 O O . LEU A 1 181 ? -3.001 25.016 15.673 1.00 44.81 181 LEU A O 1
ATOM 1523 N N . GLU A 1 182 ? -3.588 24.177 17.670 1.00 47.41 182 GLU A N 1
ATOM 1524 C CA . GLU A 1 182 ? -2.820 25.131 18.481 1.00 47.41 182 GLU A CA 1
ATOM 1525 C C . GLU A 1 182 ? -1.294 24.956 18.316 1.00 47.41 182 GLU A C 1
ATOM 1527 O O . GLU A 1 182 ? -0.552 25.937 18.262 1.00 47.41 182 GLU A O 1
ATOM 1532 N N . GLU A 1 183 ? -0.800 23.719 18.189 1.00 39.44 183 GLU A N 1
ATOM 1533 C CA . GLU A 1 183 ? 0.632 23.437 17.992 1.00 39.44 183 GLU A CA 1
ATOM 1534 C C . GLU A 1 183 ? 1.096 23.649 16.539 1.00 39.44 183 GLU A C 1
ATOM 1536 O O . GLU A 1 183 ? 2.234 24.077 16.327 1.00 39.44 183 GLU A O 1
ATOM 1541 N N . LEU A 1 184 ? 0.220 23.433 15.547 1.00 41.59 184 LEU A N 1
ATOM 1542 C CA . LEU A 1 184 ? 0.475 23.739 14.129 1.00 41.59 184 LEU A CA 1
ATOM 1543 C C . LEU A 1 184 ? 0.511 25.248 13.849 1.00 41.59 184 LEU A C 1
ATOM 1545 O O . LEU A 1 184 ? 1.264 25.695 12.990 1.00 41.59 184 LEU A O 1
ATOM 1549 N N . GLN A 1 185 ? -0.275 26.043 14.581 1.00 43.31 185 GLN A N 1
ATOM 1550 C CA . GLN A 1 185 ? -0.248 27.506 14.468 1.00 43.31 185 GLN A CA 1
ATOM 1551 C C . GLN A 1 185 ? 1.054 28.124 14.995 1.00 43.31 185 GLN A C 1
ATOM 1553 O O . GLN A 1 185 ? 1.434 29.209 14.556 1.00 43.31 185 GLN A O 1
ATOM 1558 N N . ASN A 1 186 ? 1.729 27.450 15.931 1.00 44.78 186 ASN A N 1
ATOM 1559 C CA . ASN A 1 186 ? 2.852 28.018 16.676 1.00 44.78 186 ASN A CA 1
ATOM 1560 C C . ASN A 1 186 ? 4.240 27.538 16.212 1.00 44.78 186 ASN A C 1
ATOM 1562 O O . ASN A 1 186 ? 5.230 28.141 16.623 1.00 44.78 186 ASN A O 1
ATOM 1566 N N . ASN A 1 187 ? 4.340 26.508 15.360 1.00 38.31 187 ASN A N 1
ATOM 1567 C CA . ASN A 1 187 ? 5.623 25.960 14.899 1.00 38.31 187 ASN A CA 1
ATOM 1568 C C . ASN A 1 187 ? 5.721 25.899 13.365 1.00 38.31 187 ASN A C 1
ATOM 1570 O O . ASN A 1 187 ? 4.851 25.354 12.693 1.00 38.31 187 ASN A O 1
ATOM 1574 N N . SER A 1 188 ? 6.824 26.417 12.817 1.00 36.22 188 SER A N 1
ATOM 1575 C CA . SER A 1 188 ? 7.136 26.368 11.384 1.00 36.22 188 SER A CA 1
ATOM 1576 C C . SER A 1 188 ? 7.589 24.969 10.946 1.00 36.22 188 SER A C 1
ATOM 1578 O O . SER A 1 188 ? 8.365 24.299 11.625 1.00 36.22 188 SER A O 1
ATOM 1580 N N . ILE A 1 189 ? 7.148 24.557 9.757 1.00 41.22 189 ILE A N 1
ATOM 1581 C CA . ILE A 1 189 ? 7.290 23.206 9.180 1.00 41.22 189 ILE A CA 1
ATOM 1582 C C . ILE A 1 189 ? 8.747 22.735 8.989 1.00 41.22 189 ILE A C 1
ATOM 1584 O O . ILE A 1 189 ? 9.004 21.534 8.914 1.00 41.22 189 ILE A O 1
ATOM 1588 N N . SER A 1 190 ? 9.732 23.635 9.009 1.00 38.72 190 SER A N 1
ATOM 1589 C CA . SER A 1 190 ? 11.153 23.271 8.903 1.00 38.72 190 SER A CA 1
ATOM 1590 C C . SER A 1 190 ? 11.692 22.447 10.083 1.00 38.72 190 SER A C 1
ATOM 1592 O O . SER A 1 190 ? 12.746 21.832 9.951 1.00 38.72 190 SER A O 1
ATOM 1594 N N . ASP A 1 191 ? 10.976 22.390 11.210 1.00 39.00 191 ASP A N 1
ATOM 1595 C CA . ASP A 1 191 ? 11.392 21.641 12.406 1.00 39.00 191 ASP A CA 1
ATOM 1596 C C . ASP A 1 191 ? 10.766 20.227 12.501 1.00 39.00 191 ASP A C 1
ATOM 1598 O O . ASP A 1 191 ? 11.008 19.484 13.460 1.00 39.00 191 ASP A O 1
ATOM 1602 N N . ILE A 1 192 ? 9.978 19.810 11.499 1.00 39.72 192 ILE A N 1
ATOM 1603 C CA . ILE A 1 192 ? 9.236 18.529 11.483 1.00 39.72 192 ILE A CA 1
ATOM 1604 C C . ILE A 1 192 ? 10.128 17.316 11.140 1.00 39.72 192 ILE A C 1
ATOM 1606 O O . ILE A 1 192 ? 9.780 16.182 11.456 1.00 39.72 192 ILE A O 1
ATOM 1610 N N . GLU A 1 193 ? 11.325 17.527 10.585 1.00 34.66 193 GLU A N 1
ATOM 1611 C CA . GLU A 1 193 ? 12.289 16.443 10.316 1.00 34.66 193 GLU A CA 1
ATOM 1612 C C . GLU A 1 193 ? 13.185 16.091 11.518 1.00 34.66 193 GLU A C 1
ATOM 1614 O O . GLU A 1 193 ? 13.981 15.148 11.460 1.00 34.66 193 GLU A O 1
ATOM 1619 N N . SER A 1 194 ? 13.074 16.820 12.633 1.00 32.91 194 SER A N 1
ATOM 1620 C CA . SER A 1 194 ? 13.855 16.524 13.835 1.00 32.91 194 SER A CA 1
ATOM 1621 C C . SER A 1 194 ? 13.221 15.400 14.676 1.00 32.91 194 SER A C 1
ATOM 1623 O O . SER A 1 194 ? 12.002 15.283 14.737 1.00 32.91 194 SER A O 1
ATOM 1625 N N . PRO A 1 195 ? 13.999 14.599 15.436 1.00 36.69 195 PRO A N 1
ATOM 1626 C CA . PRO A 1 195 ? 13.520 13.407 16.164 1.00 36.69 195 PRO A CA 1
ATOM 1627 C C . PRO A 1 195 ? 12.545 13.673 17.331 1.00 36.69 195 PRO A C 1
ATOM 1629 O O . PRO A 1 195 ? 12.333 12.799 18.172 1.00 36.69 195 PRO A O 1
ATOM 1632 N N . LYS A 1 196 ? 12.015 14.894 17.445 1.00 38.09 196 LYS A N 1
ATOM 1633 C CA . LYS A 1 196 ? 11.135 15.364 18.522 1.00 38.09 196 LYS A CA 1
ATOM 1634 C C . LYS A 1 196 ? 9.727 15.747 18.053 1.00 38.09 196 LYS A C 1
ATOM 1636 O O . LYS A 1 196 ? 8.922 16.128 18.897 1.00 38.09 196 LYS A O 1
ATOM 1641 N N . THR A 1 197 ? 9.414 15.611 16.769 1.00 37.44 197 THR A N 1
ATOM 1642 C CA . THR A 1 197 ? 8.108 15.936 16.178 1.00 37.44 197 THR A CA 1
ATOM 1643 C C . THR A 1 197 ? 7.379 14.652 15.752 1.00 37.44 197 THR A C 1
ATOM 1645 O O . THR A 1 197 ? 7.998 13.695 15.288 1.00 37.44 197 THR A O 1
ATOM 1648 N N . LEU A 1 198 ? 6.070 14.591 16.046 1.00 41.47 198 LEU A N 1
ATOM 1649 C CA . LEU A 1 198 ? 5.219 13.388 16.023 1.00 41.47 198 LEU A CA 1
ATOM 1650 C C . LEU A 1 198 ? 5.405 12.537 14.755 1.00 41.47 198 LEU A C 1
ATOM 1652 O O . LEU A 1 198 ? 5.123 12.973 13.641 1.00 41.47 198 LEU A O 1
ATOM 1656 N N . SER A 1 199 ? 5.795 11.275 14.938 1.00 38.91 199 SER A N 1
ATOM 1657 C CA . SER A 1 199 ? 5.877 10.291 13.854 1.00 38.91 199 SER A CA 1
ATOM 1658 C C . SER A 1 199 ? 4.535 9.569 13.712 1.00 38.91 199 SER A C 1
ATOM 1660 O O . SER A 1 199 ? 3.849 9.330 14.702 1.00 38.91 199 SER A O 1
ATOM 1662 N N . LEU A 1 200 ? 4.191 9.105 12.504 1.00 37.72 200 LEU A N 1
ATOM 1663 C CA . LEU A 1 200 ? 3.005 8.279 12.187 1.00 37.72 200 LEU A CA 1
ATOM 1664 C C . LEU A 1 200 ? 2.757 7.092 13.154 1.00 37.72 200 LEU A C 1
ATOM 1666 O O . LEU A 1 200 ? 1.649 6.560 13.228 1.00 37.72 200 LEU A O 1
ATOM 1670 N N . LYS A 1 201 ? 3.776 6.677 13.916 1.00 40.12 201 LYS A N 1
ATOM 1671 C CA . LYS A 1 201 ? 3.699 5.664 14.980 1.00 40.12 201 LYS A CA 1
ATOM 1672 C C . LYS A 1 201 ? 2.857 6.099 16.185 1.00 40.12 201 LYS A C 1
ATOM 1674 O O . LYS A 1 201 ? 2.227 5.238 16.805 1.00 40.12 201 LYS A O 1
ATOM 1679 N N . ASP A 1 202 ? 2.772 7.395 16.474 1.00 43.97 202 ASP A N 1
ATOM 1680 C CA . ASP A 1 202 ? 2.053 7.939 17.634 1.00 43.97 202 ASP A CA 1
ATOM 1681 C C . ASP A 1 202 ? 0.525 7.830 17.502 1.00 43.97 202 ASP A C 1
ATOM 1683 O O . ASP A 1 202 ? -0.180 7.806 18.512 1.00 43.97 202 ASP A O 1
ATOM 1687 N N . PHE A 1 203 ? 0.018 7.649 16.276 1.00 45.91 203 PHE A N 1
ATOM 1688 C CA . PHE A 1 203 ? -1.394 7.357 15.990 1.00 45.91 203 PHE A CA 1
ATOM 1689 C C . PHE A 1 203 ? -1.767 5.880 16.193 1.00 45.91 203 PHE A C 1
ATOM 1691 O O . PHE A 1 203 ? -2.940 5.547 16.346 1.00 45.91 203 PHE A O 1
ATOM 1698 N N . SER A 1 204 ? -0.781 4.977 16.194 1.00 48.91 204 SER A N 1
ATOM 1699 C CA . SER A 1 204 ? -0.998 3.527 16.331 1.00 48.91 204 SER A CA 1
ATOM 1700 C C . SER A 1 204 ? -0.883 3.014 17.770 1.00 48.91 204 SER A C 1
ATOM 1702 O O . SER A 1 204 ? -1.044 1.820 18.004 1.00 48.91 204 SER A O 1
ATOM 1704 N N . PHE A 1 205 ? -0.574 3.893 18.732 1.00 55.44 205 PHE A N 1
ATOM 1705 C CA . PHE A 1 205 ? -0.244 3.552 20.126 1.00 55.44 205 PHE A CA 1
ATOM 1706 C C . PHE A 1 205 ? 0.932 2.576 20.308 1.00 55.44 205 PHE A C 1
ATOM 1708 O O . PHE A 1 205 ? 1.244 2.208 21.441 1.00 55.44 205 PHE A O 1
ATOM 1715 N N . GLU A 1 206 ? 1.631 2.186 19.239 1.00 51.72 206 GLU A N 1
ATOM 1716 C CA . GLU A 1 206 ? 2.730 1.218 19.298 1.00 51.72 206 GLU A CA 1
ATOM 1717 C C . GLU A 1 206 ? 3.918 1.723 20.116 1.00 51.72 206 GLU A C 1
ATOM 1719 O O . GLU A 1 206 ? 4.480 0.962 20.902 1.00 51.72 206 GLU A O 1
ATOM 1724 N N . THR A 1 207 ? 4.252 3.014 20.012 1.00 53.78 207 THR A N 1
ATOM 1725 C CA . THR A 1 207 ? 5.292 3.636 20.847 1.00 53.78 207 THR A CA 1
ATOM 1726 C C . THR A 1 207 ? 4.932 3.521 22.328 1.00 53.78 207 THR A C 1
ATOM 1728 O O . THR A 1 207 ? 5.725 3.043 23.130 1.00 53.78 207 THR A O 1
ATOM 1731 N N . TYR A 1 208 ? 3.689 3.858 22.687 1.00 61.03 208 TYR A N 1
ATOM 1732 C CA . TYR A 1 208 ? 3.224 3.796 24.073 1.00 61.03 208 TYR A CA 1
ATOM 1733 C C . TYR A 1 208 ? 3.152 2.356 24.605 1.00 61.03 208 TYR A C 1
ATOM 1735 O O . TYR A 1 208 ? 3.465 2.093 25.766 1.00 61.03 208 TYR A O 1
ATOM 1743 N N . ARG A 1 209 ? 2.778 1.401 23.746 1.00 61.72 209 ARG A N 1
ATOM 1744 C CA . ARG A 1 209 ? 2.789 -0.028 24.070 1.00 61.72 209 ARG A CA 1
ATOM 1745 C C . ARG A 1 209 ? 4.206 -0.528 24.345 1.00 61.72 209 ARG A C 1
ATOM 1747 O O . ARG A 1 209 ? 4.390 -1.278 25.300 1.00 61.72 209 ARG A O 1
ATOM 1754 N N . GLN A 1 210 ? 5.182 -0.122 23.535 1.00 63.16 210 GLN A N 1
ATOM 1755 C CA . GLN A 1 210 ? 6.589 -0.460 23.756 1.00 63.16 210 GLN A CA 1
ATOM 1756 C C . GLN A 1 210 ? 7.129 0.179 25.033 1.00 63.16 210 GLN A C 1
ATOM 1758 O O . GLN A 1 210 ? 7.698 -0.532 25.854 1.00 63.16 210 GLN A O 1
ATOM 1763 N N . ASP A 1 211 ? 6.841 1.458 25.280 1.00 67.81 211 ASP A N 1
ATOM 1764 C CA . ASP A 1 211 ? 7.223 2.133 26.526 1.00 67.81 211 ASP A CA 1
ATOM 1765 C C . ASP A 1 211 ? 6.674 1.401 27.765 1.00 67.81 211 ASP A C 1
ATOM 1767 O O . ASP A 1 211 ? 7.375 1.230 28.765 1.00 67.81 211 ASP A O 1
ATOM 1771 N N . LEU A 1 212 ? 5.419 0.935 27.703 1.00 70.12 212 LEU A N 1
ATOM 1772 C CA . LEU A 1 212 ? 4.793 0.150 28.770 1.00 70.12 212 LEU A CA 1
ATOM 1773 C C . LEU A 1 212 ? 5.456 -1.216 28.960 1.00 70.12 212 LEU A C 1
ATOM 1775 O O . LEU A 1 212 ? 5.660 -1.629 30.102 1.00 70.12 212 LEU A O 1
ATOM 1779 N N . LEU A 1 213 ? 5.776 -1.921 27.873 1.00 73.62 213 LEU A N 1
ATOM 1780 C CA . LEU A 1 213 ? 6.457 -3.218 27.928 1.00 73.62 213 LEU A CA 1
ATOM 1781 C C . LEU A 1 213 ? 7.868 -3.075 28.502 1.00 73.62 213 LEU A C 1
ATOM 1783 O O . LEU A 1 213 ? 8.223 -3.799 29.430 1.00 73.62 213 LEU A O 1
ATOM 1787 N N . ASP A 1 214 ? 8.620 -2.082 28.038 1.00 77.88 214 ASP A N 1
ATOM 1788 C CA . ASP A 1 214 ? 9.948 -1.761 28.551 1.00 77.88 214 ASP A CA 1
ATOM 1789 C C . ASP A 1 214 ? 9.899 -1.398 30.038 1.00 77.88 214 ASP A C 1
ATOM 1791 O O . ASP A 1 214 ? 10.754 -1.820 30.822 1.00 77.88 214 ASP A O 1
ATOM 1795 N N . PHE A 1 215 ? 8.891 -0.625 30.457 1.00 76.94 215 PHE A N 1
ATOM 1796 C CA . PHE A 1 215 ? 8.689 -0.295 31.865 1.00 76.94 215 PHE A CA 1
ATOM 1797 C C . PHE A 1 215 ? 8.328 -1.531 32.699 1.00 76.94 215 PHE A C 1
ATOM 1799 O O . PHE A 1 215 ? 8.837 -1.683 33.814 1.00 76.94 215 PHE A O 1
ATOM 1806 N N . LEU A 1 216 ? 7.485 -2.421 32.166 1.00 76.31 216 LEU A N 1
ATOM 1807 C CA . LEU A 1 216 ? 7.102 -3.678 32.807 1.00 76.31 216 LEU A CA 1
ATOM 1808 C C . LEU A 1 216 ? 8.319 -4.583 33.023 1.00 76.31 216 LEU A C 1
ATOM 1810 O O . LEU A 1 216 ? 8.511 -5.101 34.125 1.00 76.31 216 LEU A O 1
ATOM 1814 N N . ASP A 1 217 ? 9.151 -4.742 31.995 1.00 79.75 217 ASP A N 1
ATOM 1815 C CA . ASP A 1 217 ? 10.325 -5.609 32.041 1.00 79.75 217 ASP A CA 1
ATOM 1816 C C . ASP A 1 217 ? 11.404 -5.056 32.974 1.00 79.75 217 ASP A C 1
ATOM 1818 O O . ASP A 1 217 ? 11.950 -5.804 33.790 1.00 79.75 217 ASP A O 1
ATOM 1822 N N . LYS A 1 218 ? 11.648 -3.739 32.950 1.00 84.38 218 LYS A N 1
ATOM 1823 C CA . LYS A 1 218 ? 12.602 -3.082 33.863 1.00 84.38 218 LYS A CA 1
ATOM 1824 C C . LYS A 1 218 ? 12.178 -3.160 35.332 1.00 84.38 218 LYS A C 1
ATOM 1826 O O . LYS A 1 218 ? 13.037 -3.215 36.205 1.00 84.38 218 LYS A O 1
ATOM 1831 N N . ASN A 1 219 ? 10.874 -3.177 35.618 1.00 82.81 219 ASN A N 1
ATOM 1832 C CA . ASN A 1 219 ? 10.336 -3.123 36.985 1.00 82.81 219 ASN A CA 1
ATOM 1833 C C . ASN A 1 219 ? 9.631 -4.420 37.411 1.00 82.81 219 ASN A C 1
ATOM 1835 O O . ASN A 1 219 ? 8.807 -4.427 38.330 1.00 82.81 219 ASN A O 1
ATOM 1839 N N . ARG A 1 220 ? 9.955 -5.543 36.765 1.00 81.56 220 ARG A N 1
ATOM 1840 C CA . ARG A 1 220 ? 9.242 -6.819 36.917 1.00 81.56 220 ARG A CA 1
ATOM 1841 C C . ARG A 1 220 ? 9.127 -7.302 38.364 1.00 81.56 220 ARG A C 1
ATOM 1843 O O . ARG A 1 220 ? 8.080 -7.811 38.766 1.00 81.56 220 ARG A O 1
ATOM 1850 N N . ASP A 1 221 ? 10.178 -7.121 39.159 1.00 82.62 221 ASP A N 1
ATOM 1851 C CA . ASP A 1 221 ? 10.198 -7.541 40.564 1.00 82.62 221 ASP A CA 1
ATOM 1852 C C . ASP A 1 221 ? 9.381 -6.629 41.481 1.00 82.62 221 ASP A C 1
ATOM 1854 O O . ASP A 1 221 ? 8.968 -7.064 42.557 1.00 82.62 221 ASP A O 1
ATOM 1858 N N . VAL A 1 222 ? 9.139 -5.379 41.080 1.00 81.00 222 VAL A N 1
ATOM 1859 C CA . VAL A 1 222 ? 8.227 -4.469 41.786 1.00 81.00 222 VAL A CA 1
ATOM 1860 C C . VAL A 1 222 ? 6.797 -4.952 41.575 1.00 81.00 222 VAL A C 1
ATOM 1862 O O . VAL A 1 222 ? 6.091 -5.206 42.547 1.00 81.00 222 VAL A O 1
ATOM 1865 N N . PHE A 1 223 ? 6.406 -5.195 40.321 1.00 76.06 223 PHE A N 1
ATOM 1866 C CA . PHE A 1 223 ? 5.063 -5.671 39.980 1.00 76.06 223 PHE A CA 1
ATOM 1867 C C . PHE A 1 223 ? 4.734 -7.040 40.580 1.00 76.06 223 PHE A C 1
ATOM 1869 O O . PHE A 1 223 ? 3.610 -7.266 41.013 1.00 76.06 223 PHE A O 1
ATOM 1876 N N . ARG A 1 224 ? 5.710 -7.952 40.672 1.00 76.88 224 ARG A N 1
ATOM 1877 C CA . ARG A 1 224 ? 5.522 -9.261 41.327 1.00 76.88 224 ARG A CA 1
ATOM 1878 C C . ARG A 1 224 ? 5.280 -9.176 42.832 1.00 76.88 224 ARG A C 1
ATOM 1880 O O . ARG A 1 224 ? 4.687 -10.091 43.392 1.00 76.88 224 ARG A O 1
ATOM 1887 N N . ARG A 1 225 ? 5.786 -8.126 43.480 1.00 79.44 225 ARG A N 1
ATOM 1888 C CA . ARG A 1 225 ? 5.651 -7.899 44.926 1.00 79.44 225 ARG A CA 1
ATOM 1889 C C . ARG A 1 225 ? 4.445 -7.033 45.277 1.00 79.44 225 ARG A C 1
ATOM 1891 O O . ARG A 1 225 ? 4.175 -6.840 46.459 1.00 79.44 225 ARG A O 1
ATOM 1898 N N . MET A 1 226 ? 3.739 -6.506 44.279 1.00 72.81 226 MET A N 1
ATOM 1899 C CA . MET A 1 226 ? 2.560 -5.690 44.520 1.00 72.81 226 MET A CA 1
ATOM 1900 C C . MET A 1 226 ? 1.403 -6.541 45.069 1.00 72.81 226 MET A C 1
ATOM 1902 O O . MET A 1 226 ? 1.174 -7.650 44.581 1.00 72.81 226 MET A O 1
ATOM 1906 N N . PRO A 1 227 ? 0.664 -6.036 46.074 1.00 66.94 227 PRO A N 1
ATOM 1907 C CA . PRO A 1 227 ? -0.518 -6.714 46.586 1.00 66.94 227 PRO A CA 1
ATOM 1908 C C . PRO A 1 227 ? -1.623 -6.761 45.521 1.00 66.94 227 PRO A C 1
ATOM 1910 O O . PRO A 1 227 ? -1.749 -5.863 44.688 1.00 66.94 227 PRO A O 1
ATOM 1913 N N . ASN A 1 228 ? -2.450 -7.806 45.561 1.00 49.41 228 ASN A N 1
ATOM 1914 C CA . ASN A 1 228 ? -3.643 -7.887 44.720 1.00 49.41 228 ASN A CA 1
ATOM 1915 C C . ASN A 1 228 ? -4.646 -6.803 45.157 1.00 49.41 228 ASN A C 1
ATOM 1917 O O . ASN A 1 228 ? -4.996 -6.748 46.333 1.00 49.41 228 ASN A O 1
ATOM 1921 N N . GLY A 1 229 ? -5.113 -5.972 44.216 1.00 52.06 229 GLY A N 1
ATOM 1922 C CA . GLY A 1 229 ? -6.067 -4.884 44.484 1.00 52.06 229 GLY A CA 1
ATOM 1923 C C . GLY A 1 229 ? -5.419 -3.505 44.650 1.00 52.06 229 GLY A C 1
ATOM 1924 O O . GLY A 1 229 ? -5.603 -2.849 45.668 1.00 52.06 229 GLY A O 1
ATOM 1925 N N . ILE A 1 230 ? -4.646 -3.061 43.657 1.00 53.56 230 ILE A N 1
ATOM 1926 C CA . ILE A 1 230 ? -4.040 -1.722 43.657 1.00 53.56 230 ILE A CA 1
ATOM 1927 C C . ILE A 1 230 ? -5.063 -0.704 43.142 1.00 53.56 230 ILE A C 1
ATOM 1929 O O . ILE A 1 230 ? -5.665 -0.907 42.086 1.00 53.56 230 ILE A O 1
ATOM 1933 N N . PHE A 1 231 ? -5.227 0.393 43.880 1.00 59.16 231 PHE A N 1
ATOM 1934 C CA . PHE A 1 231 ? -6.010 1.559 43.475 1.00 59.16 231 PHE A CA 1
ATOM 1935 C C . PHE A 1 231 ? -5.417 2.229 42.227 1.00 59.16 231 PHE A C 1
ATOM 1937 O O . PHE A 1 231 ? -4.226 2.098 41.937 1.00 59.16 231 PHE A O 1
ATOM 1944 N N . SER A 1 232 ? -6.267 2.916 41.460 1.00 54.97 232 SER A N 1
ATOM 1945 C CA . SER A 1 232 ? -5.892 3.559 40.199 1.00 54.97 232 SER A CA 1
ATOM 1946 C C . SER A 1 232 ? -4.636 4.415 40.345 1.00 54.97 232 SER A C 1
ATOM 1948 O O . SER A 1 232 ? -4.517 5.189 41.286 1.00 54.97 232 SER A O 1
ATOM 1950 N N . GLY A 1 233 ? -3.724 4.334 39.375 1.00 58.38 233 GLY A N 1
ATOM 1951 C CA . GLY A 1 233 ? -2.481 5.113 39.366 1.00 58.38 233 GLY A CA 1
ATOM 1952 C C . GLY A 1 233 ? -2.655 6.609 39.080 1.00 58.38 233 GLY A C 1
ATOM 1953 O O . GLY A 1 233 ? -1.728 7.199 38.535 1.00 58.38 233 GLY A O 1
ATOM 1954 N N . PHE A 1 234 ? -3.822 7.187 39.373 1.00 63.00 234 PHE A N 1
ATOM 1955 C CA . PHE A 1 234 ? -4.170 8.588 39.141 1.00 63.00 234 PHE A CA 1
ATOM 1956 C C . PHE A 1 234 ? -5.099 9.078 40.253 1.00 63.00 234 PHE A C 1
ATOM 1958 O O . PHE A 1 234 ? -6.025 8.356 40.639 1.00 63.00 234 PHE A O 1
ATOM 1965 N N . ARG A 1 235 ? -4.904 10.323 40.694 1.00 60.25 235 ARG A N 1
ATOM 1966 C CA . ARG A 1 235 ? -5.848 11.014 41.575 1.00 60.25 235 ARG A CA 1
ATOM 1967 C C . ARG A 1 235 ? -7.116 11.386 40.794 1.00 60.25 235 ARG A C 1
ATOM 1969 O O . ARG A 1 235 ? -7.062 12.189 39.860 1.00 60.25 235 ARG A O 1
ATOM 1976 N N . PHE A 1 236 ? -8.243 10.774 41.150 1.00 65.06 236 PHE A N 1
ATOM 1977 C CA . PHE A 1 236 ? -9.572 11.173 40.676 1.00 65.06 236 PHE A CA 1
ATOM 1978 C C . PHE A 1 236 ? -10.192 12.196 41.635 1.00 65.06 236 PHE A C 1
ATOM 1980 O O . PHE A 1 236 ? -9.711 12.366 42.751 1.00 65.06 236 PHE A O 1
ATOM 1987 N N . ASP A 1 237 ? -11.230 12.898 41.182 1.00 65.31 237 ASP A N 1
ATOM 1988 C CA . ASP A 1 237 ? -12.038 13.764 42.044 1.00 65.31 237 ASP A CA 1
ATOM 1989 C C . ASP A 1 237 ? -12.643 12.922 43.181 1.00 65.31 237 ASP A C 1
ATOM 1991 O O . ASP A 1 237 ? -13.240 11.872 42.917 1.00 65.31 237 ASP A O 1
ATOM 1995 N N . ASP A 1 238 ? -12.476 13.369 44.428 1.00 62.56 238 ASP A N 1
ATOM 1996 C CA . ASP A 1 238 ? -12.918 12.651 45.632 1.00 62.56 238 ASP A CA 1
ATOM 1997 C C . ASP A 1 238 ? -14.439 12.376 45.605 1.00 62.56 238 ASP A C 1
ATOM 1999 O O . ASP A 1 238 ? -14.918 11.403 46.186 1.00 62.56 238 ASP A O 1
ATOM 2003 N N . THR A 1 239 ? -15.198 13.168 44.841 1.00 65.88 239 THR A N 1
ATOM 2004 C CA . THR A 1 239 ? -16.659 13.051 44.703 1.00 65.88 239 THR A CA 1
ATOM 2005 C C . THR A 1 239 ? -17.124 11.990 43.698 1.00 65.88 239 THR A C 1
ATOM 2007 O O . THR A 1 239 ? -18.325 11.721 43.590 1.00 65.88 239 THR A O 1
ATOM 2010 N N . LEU A 1 240 ? -16.213 11.367 42.936 1.00 64.69 240 LEU A N 1
ATOM 2011 C CA . LEU A 1 240 ? -16.577 10.375 41.915 1.00 64.69 240 LEU A CA 1
ATOM 2012 C C . LEU A 1 240 ? -17.163 9.108 42.552 1.00 64.69 240 LEU A C 1
ATOM 2014 O O . LEU A 1 240 ? -18.147 8.559 42.060 1.00 64.69 240 LEU A O 1
ATOM 2018 N N . PHE A 1 241 ? -16.572 8.669 43.663 1.00 62.91 241 PHE A N 1
ATOM 2019 C CA . PHE A 1 241 ? -16.969 7.447 44.361 1.00 62.91 241 PHE A CA 1
ATOM 2020 C C . PHE A 1 241 ? -18.216 7.634 45.227 1.00 62.91 241 PHE A C 1
ATOM 2022 O O . PHE A 1 241 ? -18.929 6.667 45.458 1.00 62.91 241 PHE A O 1
ATOM 2029 N N . GLU A 1 242 ? -18.540 8.867 45.628 1.00 66.19 242 GLU A N 1
ATOM 2030 C CA . GLU A 1 242 ? -19.783 9.177 46.352 1.00 66.19 242 GLU A CA 1
ATOM 2031 C C . GLU A 1 242 ? -21.036 8.949 45.492 1.00 66.19 242 GLU A C 1
ATOM 2033 O O . GLU A 1 242 ? -22.127 8.726 46.014 1.00 66.19 242 GLU A O 1
ATOM 2038 N N . LYS A 1 243 ? -20.885 9.000 44.163 1.00 64.94 243 LYS A N 1
ATOM 2039 C CA . LYS A 1 243 ? -21.973 8.812 43.191 1.00 64.94 243 LYS A CA 1
ATOM 2040 C C . LYS A 1 243 ? -22.091 7.379 42.678 1.00 64.94 243 LYS A C 1
ATOM 2042 O O . LYS A 1 243 ? -23.053 7.075 41.974 1.00 64.94 243 LYS A O 1
ATOM 2047 N N . ILE A 1 244 ? -21.120 6.519 42.979 1.00 67.50 244 ILE A N 1
ATOM 2048 C CA . ILE A 1 244 ? -21.117 5.131 42.519 1.00 67.50 244 ILE A CA 1
ATOM 2049 C C . ILE A 1 244 ? -21.776 4.282 43.613 1.00 67.50 244 ILE A C 1
ATOM 2051 O O . ILE A 1 244 ? -21.278 4.266 44.738 1.00 67.50 244 ILE A O 1
ATOM 2055 N N . PRO A 1 245 ? -22.886 3.580 43.320 1.00 69.69 245 PRO A N 1
ATOM 2056 C CA . PRO A 1 245 ? -23.498 2.689 44.298 1.00 69.69 245 PRO A CA 1
ATOM 2057 C C . PRO A 1 245 ? -22.509 1.584 44.677 1.00 69.69 245 PRO A C 1
ATOM 2059 O O . PRO A 1 245 ? -21.673 1.199 43.854 1.00 69.69 245 PRO A O 1
ATOM 2062 N N . GLU A 1 246 ? -22.617 1.033 45.889 1.00 79.81 246 GLU A N 1
ATOM 2063 C CA . GLU A 1 246 ? -21.836 -0.150 46.262 1.00 79.81 246 GLU A CA 1
ATOM 2064 C C . GLU A 1 246 ? -21.997 -1.217 45.176 1.00 79.81 246 GLU A C 1
ATOM 2066 O O . GLU A 1 246 ? -23.113 -1.624 44.854 1.00 79.81 246 GLU A O 1
ATOM 2071 N N . SER A 1 247 ? -20.887 -1.600 44.546 1.00 79.62 247 SER A N 1
ATOM 2072 C CA . SER A 1 247 ? -20.890 -2.426 43.340 1.00 79.62 247 SER A CA 1
ATOM 2073 C C . SER A 1 247 ? -19.714 -3.393 43.338 1.00 79.62 247 SER A C 1
ATOM 2075 O O . SER A 1 247 ? -18.600 -3.055 43.738 1.00 79.62 247 SER A O 1
ATOM 2077 N N . LEU A 1 248 ? -19.951 -4.596 42.825 1.00 80.31 248 LEU A N 1
ATOM 2078 C CA . LEU A 1 248 ? -18.920 -5.559 42.478 1.00 80.31 248 LEU A CA 1
ATOM 2079 C C . LEU A 1 248 ? -18.401 -5.252 41.070 1.00 80.31 248 LEU A C 1
ATOM 2081 O O . LEU A 1 248 ? -19.129 -5.396 40.088 1.00 80.31 248 LEU A O 1
ATOM 2085 N N . VAL A 1 249 ? -17.126 -4.880 40.969 1.00 80.56 249 VAL A N 1
ATOM 2086 C CA . VAL A 1 249 ? -16.438 -4.691 39.685 1.00 80.56 249 VAL A CA 1
ATOM 2087 C C . VAL A 1 249 ? -15.561 -5.906 39.390 1.00 80.56 249 VAL A C 1
ATOM 2089 O O . VAL A 1 249 ? -14.759 -6.318 40.228 1.00 80.56 249 VAL A O 1
ATOM 2092 N N . ALA A 1 250 ? -15.690 -6.483 38.197 1.00 78.19 250 ALA A N 1
ATOM 2093 C CA . ALA A 1 250 ? -14.910 -7.637 37.761 1.00 78.19 250 ALA A CA 1
ATOM 2094 C C . ALA A 1 250 ? -14.445 -7.492 36.309 1.00 78.19 250 ALA A C 1
ATOM 2096 O O . ALA A 1 250 ? -15.142 -6.928 35.470 1.00 78.19 250 ALA A O 1
ATOM 2097 N N . VAL A 1 251 ? -13.278 -8.060 35.998 1.00 81.50 251 VAL A N 1
ATOM 2098 C CA . VAL A 1 251 ? -12.816 -8.232 34.616 1.00 81.50 251 VAL A CA 1
ATOM 2099 C C . VAL A 1 251 ? -13.069 -9.676 34.196 1.00 81.50 251 VAL A C 1
ATOM 2101 O O . VAL A 1 251 ? -12.552 -10.608 34.815 1.00 81.50 251 VAL A O 1
ATOM 2104 N N . VAL A 1 252 ? -13.855 -9.866 33.141 1.00 81.25 252 VAL A N 1
ATOM 2105 C CA . VAL A 1 252 ? -14.275 -11.175 32.631 1.00 81.25 252 VAL A CA 1
ATOM 2106 C C . VAL A 1 252 ? -13.605 -11.431 31.285 1.00 81.25 252 VAL A C 1
ATOM 2108 O O . VAL A 1 252 ? -13.642 -10.588 30.395 1.00 81.25 252 VAL A O 1
ATOM 2111 N N . GLY A 1 253 ? -12.974 -12.594 31.128 1.00 80.12 253 GLY A N 1
ATOM 2112 C CA . GLY A 1 253 ? -12.348 -12.999 29.870 1.00 80.12 253 GLY A CA 1
ATOM 2113 C C . GLY A 1 253 ? -13.222 -13.954 29.062 1.00 80.12 253 GLY A C 1
ATOM 2114 O O . GLY A 1 253 ? -13.712 -14.945 29.609 1.00 80.12 253 GLY A O 1
ATOM 2115 N N . TYR A 1 254 ? -13.359 -13.694 27.760 1.00 77.19 254 TYR A N 1
ATOM 2116 C CA . TYR A 1 254 ? -14.103 -14.532 26.817 1.00 77.19 254 TYR A CA 1
ATOM 2117 C C . TYR A 1 254 ? -13.220 -14.948 25.617 1.00 77.19 254 TYR A C 1
ATOM 2119 O O . TYR A 1 254 ? -12.320 -14.200 25.213 1.00 77.19 254 TYR A O 1
ATOM 2127 N N . PRO A 1 255 ? -13.410 -16.154 25.048 1.00 79.69 255 PRO A N 1
ATOM 2128 C CA . PRO A 1 255 ? -14.216 -17.261 25.566 1.00 79.69 255 PRO A CA 1
ATOM 2129 C C . PRO A 1 255 ? -13.599 -17.897 26.819 1.00 79.69 255 PRO A C 1
ATOM 2131 O O . PRO A 1 255 ? -12.415 -17.710 27.118 1.00 79.69 255 PRO A O 1
ATOM 2134 N N . HIS A 1 256 ? -14.408 -18.673 27.552 1.00 81.06 256 HIS A N 1
ATOM 2135 C CA . HIS A 1 256 ? -13.948 -19.410 28.730 1.00 81.06 256 HIS A CA 1
ATOM 2136 C C . HIS A 1 256 ? -12.700 -20.238 28.398 1.00 81.06 256 HIS A C 1
ATOM 2138 O O . HIS A 1 256 ? -12.685 -21.048 27.466 1.00 81.06 256 HIS A O 1
ATOM 2144 N N . ARG A 1 257 ? -11.636 -20.049 29.181 1.00 81.50 257 ARG A N 1
ATOM 2145 C CA . ARG A 1 257 ? -10.400 -20.813 29.030 1.00 81.50 257 ARG A CA 1
ATOM 2146 C C . ARG A 1 257 ? -10.428 -22.049 29.911 1.00 81.50 257 ARG A C 1
ATOM 2148 O O . ARG A 1 257 ? -10.735 -21.968 31.095 1.00 81.50 257 ARG A O 1
ATOM 2155 N N . LYS A 1 258 ? -9.952 -23.167 29.358 1.00 81.00 258 LYS A N 1
ATOM 2156 C CA . LYS A 1 258 ? -9.620 -24.353 30.155 1.00 81.00 258 LYS A CA 1
ATOM 2157 C C . LYS A 1 258 ? -8.612 -23.986 31.246 1.00 81.00 258 LYS A C 1
ATOM 2159 O O . LYS A 1 258 ? -7.638 -23.270 30.984 1.00 81.00 258 LYS A O 1
ATOM 2164 N N . GLN A 1 259 ? -8.846 -24.501 32.449 1.00 77.31 259 GLN A N 1
ATOM 2165 C CA . GLN A 1 259 ? -7.989 -24.282 33.609 1.00 77.31 259 GLN A CA 1
ATOM 2166 C C . GLN A 1 259 ? -6.532 -24.652 33.273 1.00 77.31 259 GLN A C 1
ATOM 2168 O O . GLN A 1 259 ? -6.267 -25.709 32.705 1.00 77.31 259 GLN A O 1
ATOM 2173 N N . GLY A 1 260 ? -5.592 -23.745 33.555 1.00 75.12 260 GLY A N 1
ATOM 2174 C CA . GLY A 1 260 ? -4.166 -23.915 33.236 1.00 75.12 260 GLY A CA 1
ATOM 2175 C C . GLY A 1 260 ? -3.719 -23.441 31.841 1.00 75.12 260 GLY A C 1
ATOM 2176 O O . GLY A 1 260 ? -2.525 -23.481 31.545 1.00 75.12 260 GLY A O 1
ATOM 2177 N N . SER A 1 261 ? -4.622 -22.952 30.980 1.00 77.69 261 SER A N 1
ATOM 2178 C CA . SER A 1 261 ? -4.251 -22.394 29.668 1.00 77.69 261 SER A CA 1
ATOM 2179 C C . SER A 1 261 ? -3.514 -21.051 29.776 1.00 77.69 261 SER A C 1
ATOM 2181 O O . SER A 1 261 ? -4.004 -20.105 30.394 1.00 77.69 261 SER A O 1
ATOM 2183 N N . LYS A 1 262 ? -2.370 -20.935 29.085 1.00 76.81 262 LYS A N 1
ATOM 2184 C CA . LYS A 1 262 ? -1.582 -19.690 28.962 1.00 76.81 262 LYS A CA 1
ATOM 2185 C C . LYS A 1 262 ? -1.945 -18.827 27.745 1.00 76.81 262 LYS A C 1
ATOM 2187 O O . LYS A 1 262 ? -1.389 -17.744 27.593 1.00 76.81 262 LYS A O 1
ATOM 2192 N N . LYS A 1 263 ? -2.839 -19.288 26.861 1.00 73.62 263 LYS A N 1
ATOM 2193 C CA . LYS A 1 263 ? -3.250 -18.512 25.673 1.00 73.62 263 LYS A CA 1
ATOM 2194 C C . LYS A 1 263 ? -4.028 -17.266 26.101 1.00 73.62 263 LYS A C 1
ATOM 2196 O O . LYS A 1 263 ? -4.856 -17.437 26.983 1.00 73.62 263 LYS A O 1
ATOM 2201 N N . PRO A 1 264 ? -3.812 -16.073 25.515 1.00 71.31 264 PRO A N 1
ATOM 2202 C CA . PRO A 1 264 ? -4.547 -14.851 25.859 1.00 71.31 264 PRO A CA 1
ATOM 2203 C C . PRO A 1 264 ? -6.061 -14.962 25.568 1.00 71.31 264 PRO A C 1
ATOM 2205 O O . PRO A 1 264 ? -6.493 -15.860 24.852 1.00 71.31 264 PRO A O 1
ATOM 2208 N N . TYR A 1 265 ? -6.867 -14.079 26.174 1.00 73.31 265 TYR A N 1
ATOM 2209 C CA . TYR A 1 265 ? -8.325 -14.030 26.021 1.00 73.31 265 TYR A CA 1
ATOM 2210 C C . TYR A 1 265 ? -8.549 -13.220 24.756 1.00 73.31 265 TYR A C 1
ATOM 2212 O O . TYR A 1 265 ? -7.806 -12.261 24.516 1.00 73.31 265 TYR A O 1
ATOM 2220 N N . THR A 1 266 ? -9.525 -13.628 23.956 1.00 71.00 266 THR A N 1
ATOM 2221 C CA . THR A 1 266 ? -9.870 -12.896 22.741 1.00 71.00 266 THR A CA 1
ATOM 2222 C C . THR A 1 266 ? -10.461 -11.547 23.132 1.00 71.00 266 THR A C 1
ATOM 2224 O O . THR A 1 266 ? -9.976 -10.514 22.679 1.00 71.00 266 THR A O 1
ATOM 2227 N N . GLU A 1 267 ? -11.395 -11.569 24.082 1.00 71.38 267 GLU A N 1
ATOM 2228 C CA . GLU A 1 267 ? -12.132 -10.405 24.566 1.00 71.38 267 GLU A CA 1
ATOM 2229 C C . GLU A 1 267 ? -12.019 -10.288 26.089 1.00 71.38 267 GLU A C 1
ATOM 2231 O O . GLU A 1 267 ? -11.922 -11.287 26.817 1.00 71.38 267 GLU A O 1
ATOM 2236 N N . LEU A 1 268 ? -12.005 -9.046 26.570 1.00 76.06 268 LEU A N 1
ATOM 2237 C CA . LEU A 1 268 ? -12.043 -8.705 27.987 1.00 76.06 268 LEU A CA 1
ATOM 2238 C C . LEU A 1 268 ? -13.217 -7.756 28.213 1.00 76.06 268 LEU A C 1
ATOM 2240 O O . LEU A 1 268 ? -13.355 -6.758 27.510 1.00 76.06 268 LEU A O 1
ATOM 2244 N N . TYR A 1 269 ? -14.026 -8.050 29.219 1.00 77.69 269 TYR A N 1
ATOM 2245 C CA . TYR A 1 269 ? -15.172 -7.242 29.609 1.00 77.69 269 TYR A CA 1
ATOM 2246 C C . TYR A 1 269 ? -14.960 -6.705 31.012 1.00 77.69 269 TYR A C 1
ATOM 2248 O O . TYR A 1 269 ? -14.556 -7.451 31.905 1.00 77.69 269 TYR A O 1
ATOM 2256 N N . LEU A 1 270 ? -15.259 -5.428 31.215 1.00 80.88 270 LEU A N 1
ATOM 2257 C CA . LEU A 1 270 ? -15.432 -4.862 32.541 1.00 80.88 270 LEU A CA 1
ATOM 2258 C C . LEU A 1 270 ? -16.909 -4.976 32.907 1.00 80.88 270 LEU A C 1
ATOM 2260 O O . LEU A 1 270 ? -17.775 -4.438 32.219 1.00 80.88 270 LEU A O 1
ATOM 2264 N N . MET A 1 271 ? -17.187 -5.712 33.974 1.00 81.44 271 MET A N 1
ATOM 2265 C CA . MET A 1 271 ? -18.517 -5.864 34.541 1.00 81.44 271 MET A CA 1
ATOM 2266 C C . MET A 1 271 ? -18.588 -5.054 35.827 1.00 81.44 271 MET A C 1
ATOM 2268 O O . MET A 1 271 ? -17.729 -5.205 36.694 1.00 81.44 271 MET A O 1
ATOM 2272 N N . CYS A 1 272 ? -19.624 -4.238 35.965 1.00 82.81 272 CYS A N 1
ATOM 2273 C CA . CYS A 1 272 ? -19.967 -3.575 37.213 1.00 82.81 272 CYS A CA 1
ATOM 2274 C C . CYS A 1 272 ? -21.396 -3.971 37.595 1.00 82.81 272 CYS A C 1
ATOM 2276 O O . CYS A 1 272 ? -22.355 -3.652 36.890 1.00 82.81 272 CYS A O 1
ATOM 2278 N N . GLN A 1 273 ? -21.518 -4.720 38.689 1.00 83.19 273 GLN A N 1
ATOM 2279 C CA . GLN A 1 273 ? -22.779 -5.192 39.246 1.00 83.19 273 GLN A CA 1
ATOM 2280 C C . GLN A 1 273 ? -23.060 -4.434 40.545 1.00 83.19 273 GLN A C 1
ATOM 2282 O O . GLN A 1 273 ? -22.380 -4.696 41.539 1.00 83.19 273 GLN A O 1
ATOM 2287 N N . PRO A 1 274 ? -24.058 -3.543 40.580 1.00 84.06 274 PRO A N 1
ATOM 2288 C CA . PRO A 1 274 ? -24.506 -2.939 41.828 1.00 84.06 274 PRO A CA 1
ATOM 2289 C C . PRO A 1 274 ? -24.984 -4.002 42.825 1.00 84.06 274 PRO A C 1
ATOM 2291 O O . PRO A 1 274 ? -25.558 -5.021 42.431 1.00 84.06 274 PRO A O 1
ATOM 2294 N N . VAL A 1 275 ? -24.743 -3.763 44.116 1.00 84.06 275 VAL A N 1
ATOM 2295 C CA . VAL A 1 275 ? -25.251 -4.586 45.227 1.00 84.06 275 VAL A CA 1
ATOM 2296 C C . VAL A 1 275 ? -26.776 -4.495 45.302 1.00 84.06 275 VAL A C 1
ATOM 2298 O O . VAL A 1 275 ? -27.436 -5.476 45.642 1.00 84.06 275 VAL A O 1
ATOM 2301 N N . ASP A 1 276 ? -27.341 -3.342 44.933 1.00 81.75 276 ASP A N 1
ATOM 2302 C CA . ASP A 1 276 ? -28.780 -3.198 44.741 1.00 81.75 276 ASP A CA 1
ATOM 2303 C C . ASP A 1 276 ? -29.239 -4.018 43.526 1.00 81.75 276 ASP A C 1
ATOM 2305 O O . ASP A 1 276 ? -28.957 -3.689 42.373 1.00 81.75 276 ASP A O 1
ATOM 2309 N N . THR A 1 277 ? -29.990 -5.084 43.801 1.00 73.94 277 THR A N 1
ATOM 2310 C CA . THR A 1 277 ? -30.528 -6.012 42.800 1.00 73.94 277 THR A CA 1
ATOM 2311 C C . THR A 1 277 ? -31.570 -5.389 41.868 1.00 73.94 277 THR A C 1
ATOM 2313 O O . THR A 1 277 ? -31.953 -6.022 40.884 1.00 73.94 277 THR A O 1
ATOM 2316 N N . HIS A 1 278 ? -32.051 -4.176 42.159 1.00 79.88 278 HIS A N 1
ATOM 2317 C CA . HIS A 1 278 ? -32.944 -3.430 41.272 1.00 79.88 278 HIS A CA 1
ATOM 2318 C C . HIS A 1 278 ? -32.199 -2.648 40.184 1.00 79.88 278 HIS A C 1
ATOM 2320 O O . HIS A 1 278 ? -32.822 -2.245 39.198 1.00 79.88 278 HIS A O 1
ATOM 2326 N N . LEU A 1 279 ? -30.885 -2.451 40.327 1.00 80.06 279 LEU A N 1
ATOM 2327 C CA . LEU A 1 279 ? -30.058 -1.803 39.316 1.00 80.06 279 LEU A CA 1
ATOM 2328 C C . LEU A 1 279 ? -29.449 -2.853 38.369 1.00 80.06 279 LEU A C 1
ATOM 2330 O O . LEU A 1 279 ? -28.911 -3.867 38.825 1.00 80.06 279 LEU A O 1
ATOM 2334 N N . PRO A 1 280 ? -29.510 -2.639 37.042 1.00 79.00 280 PRO A N 1
ATOM 2335 C CA . PRO A 1 280 ? -28.953 -3.583 36.085 1.00 79.00 280 PRO A CA 1
ATOM 2336 C C . PRO A 1 280 ? -27.424 -3.605 36.152 1.00 79.00 280 PRO A C 1
ATOM 2338 O O . PRO A 1 280 ? -26.774 -2.580 36.367 1.00 79.00 280 PRO A O 1
ATOM 2341 N N . ALA A 1 281 ? -26.846 -4.778 35.895 1.00 80.00 281 ALA A N 1
ATOM 2342 C CA . ALA A 1 281 ? -25.415 -4.897 35.667 1.00 80.00 281 ALA A CA 1
ATOM 2343 C C . ALA A 1 281 ? -25.017 -4.109 34.414 1.00 80.00 281 ALA A C 1
ATOM 2345 O O . ALA A 1 281 ? -25.697 -4.163 33.385 1.00 80.00 281 ALA A O 1
ATOM 2346 N N . THR A 1 282 ? -23.885 -3.422 34.484 1.00 79.44 282 THR A N 1
ATOM 2347 C CA . THR A 1 282 ? -23.278 -2.766 33.327 1.00 79.44 282 THR A CA 1
ATOM 2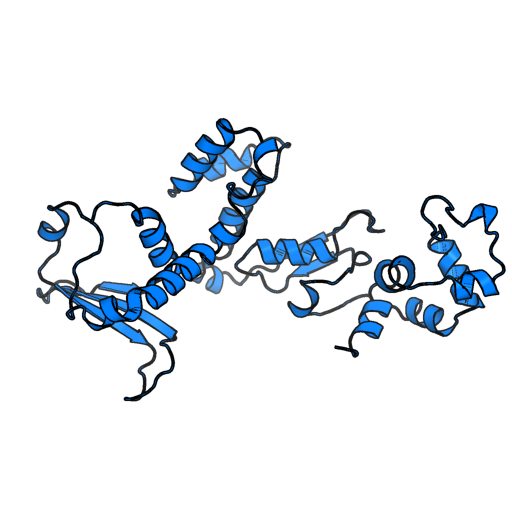348 C C . THR A 1 282 ? -22.115 -3.605 32.827 1.00 79.44 282 THR A C 1
ATOM 2350 O O . THR A 1 282 ? -21.281 -4.079 33.602 1.00 79.44 282 THR A O 1
ATOM 2353 N N . TYR A 1 283 ? -22.082 -3.800 31.513 1.00 77.00 283 TYR A N 1
ATOM 2354 C CA . TYR A 1 283 ? -21.021 -4.513 30.818 1.00 77.00 283 TYR A CA 1
ATOM 2355 C C . TYR A 1 283 ? -20.422 -3.573 29.791 1.00 77.00 283 TYR A C 1
ATOM 2357 O O . TYR A 1 283 ? -21.138 -3.050 28.938 1.00 77.00 283 TYR A O 1
ATOM 2365 N N . GLN A 1 284 ? -19.113 -3.379 29.866 1.00 72.56 284 GLN A N 1
ATOM 2366 C CA . GLN A 1 284 ? -18.382 -2.614 28.874 1.00 72.56 284 GLN A CA 1
ATOM 2367 C C . GLN A 1 284 ? -17.265 -3.476 28.306 1.00 72.56 284 GLN A C 1
ATOM 2369 O O . GLN A 1 284 ? -16.414 -3.992 29.037 1.00 72.56 284 GLN A O 1
ATOM 2374 N N . GLU A 1 285 ? -17.289 -3.663 26.989 1.00 68.19 285 GLU A N 1
ATOM 2375 C CA . GLU A 1 285 ? -16.166 -4.266 26.287 1.00 68.19 285 GLU A CA 1
ATOM 2376 C C . GLU A 1 285 ? -14.956 -3.344 26.419 1.00 68.19 285 GLU A C 1
ATOM 2378 O O . GLU A 1 285 ? -15.024 -2.141 26.162 1.00 68.19 285 GLU A O 1
ATOM 2383 N N . LEU A 1 286 ? -13.838 -3.909 26.860 1.00 63.84 286 LEU A N 1
ATOM 2384 C CA . LEU A 1 286 ? -12.609 -3.162 27.043 1.00 63.84 286 LEU A CA 1
ATOM 2385 C C . LEU A 1 286 ? -11.897 -3.014 25.698 1.00 63.84 286 LEU A C 1
ATOM 2387 O O . LEU A 1 286 ? -11.093 -3.861 25.297 1.00 63.84 286 LEU A O 1
ATOM 2391 N N . ASN A 1 287 ? -12.150 -1.897 25.019 1.00 65.19 287 ASN A N 1
ATOM 2392 C CA . ASN A 1 287 ? -11.405 -1.526 23.827 1.00 65.19 287 ASN A CA 1
ATOM 2393 C C . ASN A 1 287 ? -9.962 -1.161 24.210 1.00 65.19 287 ASN A C 1
ATOM 2395 O O . ASN A 1 287 ? -9.694 -0.183 24.911 1.00 65.19 287 ASN A O 1
ATOM 2399 N N . ARG A 1 288 ? -8.998 -1.948 23.718 1.00 60.81 288 ARG A N 1
ATOM 2400 C CA . ARG A 1 288 ? -7.569 -1.734 23.999 1.00 60.81 288 ARG A CA 1
ATOM 2401 C C . ARG A 1 288 ? -7.104 -0.335 23.599 1.00 60.81 288 ARG A C 1
ATOM 2403 O O . ARG A 1 288 ? -6.254 0.220 24.286 1.00 60.81 288 ARG A O 1
ATOM 2410 N N . ALA A 1 289 ? -7.653 0.231 22.524 1.00 55.75 289 ALA A N 1
ATOM 2411 C CA . ALA A 1 289 ? -7.295 1.572 22.078 1.00 55.75 289 ALA A CA 1
ATOM 2412 C C . ALA A 1 289 ? -7.762 2.646 23.072 1.00 55.75 289 ALA A C 1
ATOM 2414 O O . ALA A 1 289 ? -6.983 3.527 23.413 1.00 55.75 289 ALA A O 1
ATOM 2415 N N . GLU A 1 290 ? -8.985 2.538 23.596 1.00 60.19 290 GLU A N 1
ATOM 2416 C CA . GLU A 1 290 ? -9.534 3.484 24.582 1.00 60.19 290 GLU A CA 1
ATOM 2417 C C . GLU A 1 290 ? -8.760 3.445 25.900 1.00 60.19 290 GLU A C 1
ATOM 2419 O O . GLU A 1 290 ? -8.444 4.487 26.470 1.00 60.19 290 GLU A O 1
ATOM 2424 N N . ILE A 1 291 ? -8.375 2.249 26.355 1.00 66.62 291 ILE A N 1
ATOM 2425 C CA . ILE A 1 291 ? -7.542 2.091 27.554 1.00 66.62 291 ILE A CA 1
ATOM 2426 C C . ILE A 1 291 ? -6.167 2.717 27.337 1.00 66.62 291 ILE A C 1
ATOM 2428 O O . ILE A 1 291 ? -5.676 3.440 28.202 1.00 66.62 291 ILE A O 1
ATOM 2432 N N . LEU A 1 292 ? -5.528 2.441 26.198 1.00 61.50 292 LEU A N 1
ATOM 2433 C CA . LEU A 1 292 ? -4.214 3.001 25.888 1.00 61.50 292 LEU A CA 1
ATOM 2434 C C . LEU A 1 292 ? -4.278 4.522 25.745 1.00 61.50 292 LEU A C 1
ATOM 2436 O O . LEU A 1 292 ? -3.376 5.199 26.233 1.00 61.50 292 LEU A O 1
ATOM 2440 N N . GLU A 1 293 ? -5.348 5.064 25.166 1.00 58.69 293 GLU A N 1
ATOM 2441 C CA . GLU A 1 293 ? -5.545 6.508 25.054 1.00 58.69 293 GLU A CA 1
ATOM 2442 C C . GLU A 1 293 ? -5.785 7.163 26.413 1.00 58.69 293 GLU A C 1
ATOM 2444 O O . GLU A 1 293 ? -5.173 8.187 26.739 1.00 58.69 293 GLU A O 1
ATOM 2449 N N . PHE A 1 294 ? -6.604 6.532 27.256 1.00 68.44 294 PHE A N 1
ATOM 2450 C CA . PHE A 1 294 ? -6.802 6.963 28.631 1.00 68.44 294 PHE A CA 1
ATOM 2451 C C . PHE A 1 294 ? -5.468 6.982 29.388 1.00 68.44 294 PHE A C 1
ATOM 2453 O O . PHE A 1 294 ? -5.093 7.996 29.977 1.00 68.44 294 PHE A O 1
ATOM 2460 N N . LEU A 1 295 ? -4.699 5.896 29.340 1.00 69.50 295 LEU A N 1
ATOM 2461 C CA . LEU A 1 295 ? -3.405 5.811 30.013 1.00 69.50 295 LEU A CA 1
ATOM 2462 C C . LEU A 1 295 ? -2.393 6.822 29.449 1.00 69.50 295 LEU A C 1
ATOM 2464 O O . LEU A 1 295 ? -1.687 7.467 30.226 1.00 69.50 295 LEU A O 1
ATOM 2468 N N . ARG A 1 296 ? -2.360 7.032 28.126 1.00 63.75 296 ARG A N 1
ATOM 2469 C CA . ARG A 1 296 ? -1.506 8.032 27.463 1.00 63.75 296 ARG A CA 1
ATOM 2470 C C . ARG A 1 296 ? -1.827 9.444 27.942 1.00 63.75 296 ARG A C 1
ATOM 2472 O O . ARG A 1 296 ? -0.909 10.177 28.311 1.00 63.75 296 ARG A O 1
ATOM 2479 N N . THR A 1 297 ? -3.109 9.800 27.985 1.00 64.12 297 THR A N 1
ATOM 2480 C CA . THR A 1 297 ? -3.592 11.121 28.421 1.00 64.12 297 THR A CA 1
ATOM 2481 C C . THR A 1 297 ? -3.265 11.383 29.887 1.00 64.12 297 THR A C 1
ATOM 2483 O O . THR A 1 297 ? -2.906 12.496 30.270 1.00 64.12 297 THR A O 1
ATOM 2486 N N . ASN A 1 298 ? -3.344 10.346 30.718 1.00 68.75 298 ASN A N 1
ATOM 2487 C CA . ASN A 1 298 ? -3.133 10.469 32.153 1.00 68.75 298 ASN A CA 1
ATOM 2488 C C . ASN A 1 298 ? -1.687 10.158 32.584 1.00 68.75 298 ASN A C 1
ATOM 2490 O O . ASN A 1 298 ? -1.367 10.322 33.754 1.00 68.75 298 ASN A O 1
ATOM 2494 N N . LYS A 1 299 ? -0.772 9.797 31.669 1.00 66.81 299 LYS A N 1
ATOM 2495 C CA . LYS A 1 299 ? 0.577 9.277 31.992 1.00 66.81 299 LYS A CA 1
ATOM 2496 C C . LYS A 1 299 ? 1.444 10.173 32.888 1.00 66.81 299 LYS A C 1
ATOM 2498 O O . LYS A 1 299 ? 2.364 9.671 33.526 1.00 66.81 299 LYS A O 1
ATOM 2503 N N . ARG A 1 300 ? 1.186 11.486 32.897 1.00 67.19 300 ARG A N 1
ATOM 2504 C CA . ARG A 1 300 ? 1.890 12.490 33.719 1.00 67.19 300 ARG A CA 1
ATOM 2505 C C . ARG A 1 300 ? 1.043 13.052 34.864 1.00 67.19 300 ARG A C 1
ATOM 2507 O O . ARG A 1 300 ? 1.514 13.955 35.546 1.00 67.19 300 ARG A O 1
ATOM 2514 N N . LYS A 1 301 ? -0.199 12.589 35.045 1.00 69.00 301 LYS A N 1
ATOM 2515 C CA . LYS A 1 301 ? -1.024 13.036 36.169 1.00 69.00 301 LYS A CA 1
ATOM 2516 C C . LYS A 1 301 ? -0.405 12.570 37.479 1.00 69.00 301 LYS A C 1
ATOM 2518 O O . LYS A 1 301 ? 0.193 11.494 37.541 1.00 69.00 301 LYS A O 1
ATOM 2523 N N . GLU A 1 302 ? -0.555 13.405 38.500 1.00 62.28 302 GLU A N 1
ATOM 2524 C CA . GLU A 1 302 ? -0.144 13.059 39.853 1.00 62.28 302 GLU A CA 1
ATOM 2525 C C . GLU A 1 302 ? -0.875 11.792 40.309 1.00 62.28 302 GLU A C 1
ATOM 2527 O O . GLU A 1 302 ? -2.064 11.589 40.022 1.00 62.28 302 GLU A O 1
ATOM 2532 N N . ARG A 1 303 ? -0.100 10.915 40.945 1.00 62.78 303 ARG A N 1
ATOM 2533 C CA . ARG A 1 303 ? -0.558 9.641 41.488 1.00 62.78 303 ARG A CA 1
ATOM 2534 C C . ARG A 1 303 ? -1.022 9.827 42.917 1.00 62.78 303 ARG A C 1
ATOM 2536 O O . ARG A 1 303 ? -0.312 10.549 43.650 1.00 62.78 303 ARG A O 1
#